Protein AF-A0A2N2M3Z1-F1 (afdb_monomer_lite)

pLDDT: mean 88.75, std 9.31, range [39.66, 97.88]

Radius of gyration: 24.32 Å; chains: 1; bounding box: 61×53×60 Å

Structure (mmCIF, N/CA/C/O backbone):
data_AF-A0A2N2M3Z1-F1
#
_entry.id   AF-A0A2N2M3Z1-F1
#
loop_
_atom_site.group_PDB
_atom_site.id
_atom_site.type_symbol
_atom_site.label_atom_id
_atom_site.label_alt_id
_atom_site.label_comp_id
_atom_site.label_asym_id
_atom_site.label_entity_id
_atom_site.label_seq_id
_atom_site.pdbx_PDB_ins_code
_atom_site.Cartn_x
_atom_site.Cartn_y
_atom_site.Cartn_z
_atom_site.occupancy
_atom_site.B_iso_or_equiv
_atom_site.auth_seq_id
_atom_site.auth_comp_id
_atom_site.auth_asym_id
_atom_site.auth_atom_id
_atom_site.pdbx_PDB_model_num
ATOM 1 N N . MET A 1 1 ? -23.608 3.240 15.385 1.00 49.50 1 MET A N 1
ATOM 2 C CA . MET A 1 1 ? -24.970 3.433 15.920 1.00 49.50 1 MET A CA 1
ATOM 3 C C . MET A 1 1 ? -24.830 3.960 17.343 1.00 49.50 1 MET A C 1
ATOM 5 O O . MET A 1 1 ? -24.061 3.360 18.089 1.00 49.50 1 MET A O 1
ATOM 9 N N . PRO A 1 2 ? -25.391 5.136 17.666 1.00 51.12 2 PRO A N 1
ATOM 10 C CA . PRO A 1 2 ? -25.158 5.828 18.937 1.00 51.12 2 PRO A CA 1
ATOM 11 C C . PRO A 1 2 ? -25.806 5.200 20.186 1.00 51.12 2 PRO A C 1
ATOM 13 O O . PRO A 1 2 ? -25.417 5.593 21.286 1.00 51.12 2 PRO A O 1
ATOM 16 N N . TYR A 1 3 ? -26.740 4.246 20.072 1.00 57.00 3 TYR A N 1
ATOM 17 C CA . TYR A 1 3 ? -27.429 3.675 21.241 1.00 57.00 3 TYR A CA 1
ATOM 18 C C . TYR A 1 3 ? -27.135 2.188 21.490 1.00 57.00 3 TYR A C 1
ATOM 20 O O . TYR A 1 3 ? -26.919 1.384 20.583 1.00 57.00 3 TYR A O 1
ATOM 28 N N . GLN A 1 4 ? -27.153 1.807 22.769 1.00 39.66 4 GLN A N 1
ATOM 29 C CA . GLN A 1 4 ? -26.963 0.426 23.208 1.00 39.66 4 GLN A CA 1
ATOM 30 C C . GLN A 1 4 ? -28.163 -0.430 22.762 1.00 39.66 4 GLN A C 1
ATOM 32 O O . GLN A 1 4 ? -29.300 -0.134 23.119 1.00 39.66 4 GLN A O 1
ATOM 37 N N . GLY A 1 5 ? -27.911 -1.471 21.959 1.00 62.16 5 GLY A N 1
ATOM 38 C CA . GLY A 1 5 ? -28.958 -2.311 21.354 1.00 62.16 5 GLY A CA 1
ATOM 39 C C . GLY A 1 5 ? -29.537 -1.772 20.038 1.00 62.16 5 GLY A C 1
ATOM 40 O O . GLY A 1 5 ? -30.464 -2.362 19.488 1.00 62.16 5 GLY A O 1
ATOM 41 N N . GLU A 1 6 ? -28.999 -0.671 19.512 1.00 51.59 6 GLU A N 1
ATOM 42 C CA . GLU A 1 6 ? -29.409 -0.124 18.223 1.00 51.59 6 GLU A CA 1
ATOM 43 C C . GLU A 1 6 ? -28.778 -0.918 17.076 1.00 51.59 6 GLU A C 1
ATOM 45 O O . GLU A 1 6 ? -27.579 -0.833 16.796 1.00 51.59 6 GLU A O 1
ATOM 50 N N . PHE A 1 7 ? -29.609 -1.700 16.394 1.00 60.41 7 PHE A N 1
ATOM 51 C CA . PHE A 1 7 ? -29.214 -2.375 15.168 1.00 60.41 7 PHE A CA 1
ATOM 52 C C . PHE A 1 7 ? -29.272 -1.396 13.996 1.00 60.41 7 PHE A C 1
ATOM 54 O O . PHE A 1 7 ? -30.176 -0.564 13.915 1.00 60.41 7 PHE A O 1
ATOM 61 N N . ALA A 1 8 ? -28.321 -1.516 13.065 1.00 63.69 8 ALA A N 1
ATOM 62 C CA . ALA A 1 8 ? -28.402 -0.829 11.780 1.00 63.69 8 ALA A CA 1
ATOM 63 C C . ALA A 1 8 ? -29.788 -1.062 11.161 1.00 63.69 8 ALA A C 1
ATOM 65 O O . ALA A 1 8 ? -30.301 -2.183 11.209 1.00 63.69 8 ALA A O 1
ATOM 66 N N . ASN A 1 9 ? -30.405 -0.012 10.615 1.00 62.84 9 ASN A N 1
ATOM 67 C CA . ASN A 1 9 ? -31.735 -0.113 10.032 1.00 62.84 9 ASN A CA 1
ATOM 68 C C . ASN A 1 9 ? -31.708 -1.107 8.859 1.00 62.84 9 ASN A C 1
ATOM 70 O O . ASN A 1 9 ? -31.186 -0.803 7.791 1.00 62.84 9 ASN A O 1
ATOM 74 N N . LYS A 1 10 ? -32.265 -2.303 9.080 1.00 67.06 10 LYS A N 1
ATOM 75 C CA . LYS A 1 10 ? -32.332 -3.383 8.088 1.00 67.06 10 LYS A CA 1
ATOM 76 C C . LYS A 1 10 ? -33.561 -3.286 7.180 1.00 67.06 10 LYS A C 1
ATOM 78 O O . LYS A 1 10 ? -33.801 -4.212 6.413 1.00 67.06 10 LYS A O 1
ATOM 83 N N . ALA A 1 11 ? -34.348 -2.210 7.260 1.00 68.94 11 ALA A N 1
ATOM 84 C CA . ALA A 1 11 ? -35.577 -2.069 6.478 1.00 68.94 11 ALA A CA 1
ATOM 85 C C . ALA A 1 11 ? -35.323 -2.174 4.966 1.00 68.94 11 ALA A C 1
ATOM 87 O O . ALA A 1 11 ? -36.090 -2.830 4.274 1.00 68.94 11 ALA A O 1
ATOM 88 N N . SER A 1 12 ? -34.200 -1.646 4.470 1.00 67.38 12 SER A N 1
ATOM 89 C CA . SER A 1 12 ? -33.805 -1.783 3.060 1.00 67.38 12 SER A CA 1
ATOM 90 C C . SER A 1 12 ? -33.522 -3.231 2.637 1.00 67.38 12 SER A C 1
ATOM 92 O O . SER A 1 12 ? -33.644 -3.561 1.463 1.00 67.38 12 SER A O 1
ATOM 94 N N . HIS A 1 13 ? -33.183 -4.131 3.568 1.00 74.62 13 HIS A N 1
ATOM 95 C CA . HIS A 1 13 ? -33.010 -5.556 3.264 1.00 74.62 13 HIS A CA 1
ATOM 96 C C . HIS A 1 13 ? -34.345 -6.284 3.057 1.00 74.62 13 HIS A C 1
ATOM 98 O O . HIS A 1 13 ? -34.373 -7.317 2.389 1.00 74.62 13 HIS A O 1
ATOM 104 N N . VAL A 1 14 ? -35.451 -5.752 3.592 1.00 79.38 14 VAL A N 1
ATOM 105 C CA . VAL A 1 14 ? -36.794 -6.329 3.418 1.00 79.38 14 VAL A CA 1
ATOM 106 C C . VAL A 1 14 ? -37.218 -6.277 1.950 1.00 79.38 14 VAL A C 1
ATOM 108 O O . VAL A 1 14 ? -37.825 -7.231 1.464 1.00 79.38 14 VAL A O 1
ATOM 111 N N . ASP A 1 15 ? -36.830 -5.225 1.227 1.00 81.31 15 ASP A N 1
ATOM 112 C CA . ASP A 1 15 ? -37.122 -5.075 -0.201 1.00 81.31 15 ASP A CA 1
ATOM 113 C C . ASP A 1 15 ? -36.434 -6.160 -1.040 1.00 81.31 15 ASP A C 1
ATOM 115 O O . ASP A 1 15 ? -37.056 -6.745 -1.925 1.00 81.31 15 ASP A O 1
ATOM 119 N N . PHE A 1 16 ? -35.184 -6.509 -0.714 1.00 79.50 16 PHE A N 1
ATOM 120 C CA . PHE A 1 16 ? -34.480 -7.625 -1.357 1.00 79.50 16 PHE A CA 1
ATOM 121 C C . PHE A 1 16 ? -35.121 -8.975 -1.022 1.00 79.50 16 PHE A C 1
ATOM 123 O O . PHE A 1 16 ? -35.344 -9.790 -1.913 1.00 79.50 16 PHE A O 1
ATOM 130 N N . LEU A 1 17 ? -35.458 -9.210 0.250 1.00 79.50 17 LEU A N 1
ATOM 131 C CA . LEU A 1 17 ? -36.072 -10.469 0.688 1.00 79.50 17 LEU A CA 1
ATOM 132 C C . LEU A 1 17 ? -37.465 -10.685 0.095 1.00 79.50 17 LEU A C 1
ATOM 134 O O . LEU A 1 17 ? -37.872 -11.827 -0.090 1.00 79.50 17 LEU A O 1
ATOM 138 N N . ASN A 1 18 ? -38.201 -9.611 -0.192 1.00 84.75 18 ASN A N 1
ATOM 139 C CA . ASN A 1 18 ? -39.535 -9.675 -0.783 1.00 84.75 18 ASN A CA 1
ATOM 140 C C . ASN A 1 18 ? -39.547 -9.553 -2.305 1.00 84.75 18 ASN A C 1
ATOM 142 O O . ASN A 1 18 ? -40.609 -9.732 -2.902 1.00 84.75 18 ASN A O 1
ATOM 146 N N . ASN A 1 19 ? -38.398 -9.309 -2.935 1.00 91.56 19 ASN A N 1
ATOM 147 C CA . ASN A 1 19 ? -38.300 -9.257 -4.381 1.00 91.56 19 ASN A CA 1
ATOM 148 C C . ASN A 1 19 ? -38.623 -10.647 -4.981 1.00 91.56 19 ASN A C 1
ATOM 150 O O . ASN A 1 19 ? -37.912 -11.619 -4.698 1.00 91.56 19 ASN A O 1
ATOM 154 N N . PRO A 1 20 ? -39.682 -10.772 -5.805 1.00 92.12 20 PRO A N 1
ATOM 155 C CA . PRO A 1 20 ? -40.102 -12.056 -6.361 1.00 92.12 20 PRO A CA 1
ATOM 156 C C . PRO A 1 20 ? -39.062 -12.664 -7.310 1.00 92.12 20 PRO A C 1
ATOM 158 O O . PRO A 1 20 ? -38.955 -13.887 -7.374 1.00 92.12 20 PRO A O 1
ATOM 161 N N . ASP A 1 21 ? -38.262 -11.844 -7.997 1.00 93.19 21 ASP A N 1
ATOM 162 C CA . ASP A 1 21 ? -37.202 -12.334 -8.882 1.00 93.19 21 ASP A CA 1
ATOM 163 C C . ASP A 1 21 ? -36.064 -12.978 -8.087 1.00 93.19 21 ASP A C 1
ATOM 165 O O . ASP A 1 21 ? -35.531 -14.003 -8.507 1.00 93.19 21 ASP A O 1
ATOM 169 N N . ILE A 1 22 ? -35.734 -12.428 -6.912 1.00 88.38 22 ILE A N 1
ATOM 170 C CA . ILE A 1 22 ? -34.729 -13.011 -6.013 1.00 88.38 22 ILE A CA 1
ATOM 171 C C . ILE A 1 22 ? -35.237 -14.336 -5.441 1.00 88.38 22 ILE A C 1
ATOM 173 O O . ILE A 1 22 ? -34.493 -15.312 -5.445 1.00 88.38 22 ILE A O 1
ATOM 177 N N . LYS A 1 23 ? -36.500 -14.402 -4.997 1.00 89.56 23 LYS A N 1
ATOM 178 C CA . LYS A 1 23 ? -37.089 -15.656 -4.492 1.00 89.56 23 LYS A CA 1
ATOM 179 C C . LYS A 1 23 ? -37.073 -16.753 -5.554 1.00 89.56 23 LYS A C 1
ATOM 181 O O . LYS A 1 23 ? -36.569 -17.836 -5.280 1.00 89.56 23 LYS A O 1
ATOM 186 N N . ARG A 1 24 ? -37.526 -16.440 -6.773 1.00 93.25 24 ARG A N 1
ATOM 187 C CA . ARG A 1 24 ? -37.496 -17.374 -7.908 1.00 93.25 24 ARG A CA 1
ATOM 188 C C . ARG A 1 24 ? -36.071 -17.840 -8.216 1.00 93.25 24 ARG A C 1
ATOM 190 O O . ARG A 1 24 ? -35.829 -19.034 -8.311 1.00 93.25 24 ARG A O 1
ATOM 197 N N . MET A 1 25 ? -35.116 -16.912 -8.311 1.00 91.44 25 MET A N 1
ATOM 198 C CA . MET A 1 25 ? -33.715 -17.253 -8.578 1.00 91.44 25 MET A CA 1
ATOM 199 C C . MET A 1 25 ? -33.121 -18.153 -7.483 1.00 91.44 25 MET A C 1
ATOM 201 O O . MET A 1 25 ? -32.374 -19.076 -7.789 1.00 91.44 25 MET A O 1
ATOM 205 N N . LEU A 1 26 ? -33.453 -17.920 -6.209 1.00 87.94 26 LEU A N 1
ATOM 206 C CA . LEU A 1 26 ? -32.993 -18.764 -5.101 1.00 87.94 26 LEU A CA 1
ATOM 207 C C . LEU A 1 26 ? -33.602 -20.170 -5.147 1.00 87.94 26 LEU A C 1
ATOM 209 O O . LEU A 1 26 ? -32.903 -21.126 -4.831 1.00 87.94 26 LEU A O 1
ATOM 213 N N . GLU A 1 27 ? -34.865 -20.302 -5.560 1.00 88.94 27 GLU A N 1
ATOM 214 C CA . GLU A 1 27 ? -35.526 -21.601 -5.766 1.00 88.94 27 GLU A CA 1
ATOM 215 C C . GLU A 1 27 ? -34.907 -22.395 -6.930 1.00 88.94 27 GLU A C 1
ATOM 217 O O . GLU A 1 27 ? -34.884 -23.624 -6.898 1.00 88.94 27 GLU A O 1
ATOM 222 N N . GLU A 1 28 ? -34.371 -21.702 -7.938 1.00 93.31 28 GLU A N 1
ATOM 223 C CA . GLU A 1 28 ? -33.655 -22.297 -9.076 1.00 93.31 28 GLU A CA 1
ATOM 224 C C . GLU A 1 28 ? -32.192 -22.663 -8.748 1.00 93.31 28 GLU A C 1
ATOM 226 O O . GLU A 1 28 ? -31.561 -23.433 -9.477 1.00 93.31 28 GLU A O 1
ATOM 231 N N . CYS A 1 29 ? -31.633 -22.139 -7.652 1.00 89.44 29 CYS A N 1
ATOM 232 C CA . CYS A 1 29 ? -30.267 -22.424 -7.219 1.00 89.44 29 CYS A CA 1
ATOM 233 C C . CYS A 1 29 ? -30.180 -23.727 -6.409 1.00 89.44 29 CYS A C 1
ATOM 235 O O . CYS A 1 29 ? -30.966 -23.982 -5.501 1.00 89.44 29 CYS A O 1
ATOM 237 N N . THR A 1 30 ? -29.129 -24.513 -6.645 1.00 87.38 30 THR A N 1
ATOM 238 C CA . THR A 1 30 ? -28.770 -25.667 -5.805 1.00 87.38 30 THR A CA 1
ATOM 239 C C . THR A 1 30 ? -27.406 -25.469 -5.161 1.00 87.38 30 THR A C 1
ATOM 241 O O . THR A 1 30 ? -26.493 -24.920 -5.780 1.00 87.38 30 THR A O 1
ATOM 244 N N . TYR A 1 31 ? -27.221 -25.982 -3.946 1.00 80.56 31 TYR A N 1
ATOM 245 C CA . TYR A 1 31 ? -25.899 -26.020 -3.323 1.00 80.56 31 TYR A CA 1
ATOM 246 C C . TYR A 1 31 ? -24.958 -26.944 -4.108 1.00 80.56 31 TYR A C 1
ATOM 248 O O . TYR A 1 31 ? -25.280 -28.107 -4.331 1.00 80.56 31 TYR A O 1
ATOM 256 N N . LEU A 1 32 ? -23.766 -26.453 -4.468 1.00 83.94 32 LEU A N 1
ATOM 257 C CA . LEU A 1 32 ? -22.694 -27.299 -5.018 1.00 83.94 32 LEU A CA 1
ATOM 258 C C . LEU A 1 32 ? -22.211 -28.330 -3.987 1.00 83.94 32 LEU A C 1
ATOM 260 O O . LEU A 1 32 ? -21.908 -29.470 -4.328 1.00 83.94 32 LEU A O 1
ATOM 264 N N . LYS A 1 33 ? -22.156 -27.916 -2.718 1.00 85.56 33 LYS A N 1
ATOM 265 C CA . LYS A 1 33 ? -21.896 -28.772 -1.564 1.00 85.56 33 LYS A CA 1
ATOM 266 C C . LYS A 1 33 ? -22.721 -28.247 -0.384 1.00 85.56 33 LYS A C 1
ATOM 268 O O . LYS A 1 33 ? -22.461 -27.124 0.053 1.00 85.56 33 LYS A O 1
ATOM 273 N N . PRO A 1 34 ? -23.731 -28.990 0.096 1.00 81.62 34 PRO A N 1
ATOM 274 C CA . PRO A 1 34 ? -24.481 -28.575 1.272 1.00 81.62 34 PRO A CA 1
ATOM 275 C C . PRO A 1 34 ? -23.561 -28.630 2.502 1.00 81.62 34 PRO A C 1
ATOM 277 O O . PRO A 1 34 ? -22.810 -29.599 2.639 1.00 81.62 34 PRO A O 1
ATOM 280 N N . PRO A 1 35 ? -23.584 -27.611 3.379 1.00 82.12 35 PRO A N 1
ATOM 281 C CA . PRO A 1 35 ? -22.843 -27.668 4.630 1.00 82.12 35 PRO A CA 1
ATOM 282 C C . PRO A 1 35 ? -23.402 -28.803 5.490 1.00 82.12 35 PRO A C 1
ATOM 284 O O . PRO A 1 35 ? -24.618 -28.932 5.639 1.00 82.12 35 PRO A O 1
ATOM 287 N N . THR A 1 36 ? -22.521 -29.632 6.040 1.00 90.25 36 THR A N 1
ATOM 288 C CA . THR A 1 36 ? -22.917 -30.680 6.988 1.00 90.25 36 THR A CA 1
ATOM 289 C C . THR A 1 36 ? -22.804 -30.179 8.424 1.00 90.25 36 THR A C 1
ATOM 291 O O . THR A 1 36 ? -21.935 -29.362 8.739 1.00 90.25 36 THR A O 1
ATOM 294 N N . ASP A 1 37 ? -23.651 -30.694 9.317 1.00 91.69 37 ASP A N 1
ATOM 295 C CA . ASP A 1 37 ? -23.570 -30.373 10.749 1.00 91.69 37 ASP A CA 1
ATOM 296 C C . ASP A 1 37 ? -22.197 -30.745 11.333 1.00 91.69 37 ASP A C 1
ATOM 298 O O . ASP A 1 37 ? -21.670 -30.041 12.192 1.00 91.69 37 ASP A O 1
ATOM 302 N N . GLU A 1 38 ? -21.582 -31.816 10.823 1.00 92.75 38 GLU A N 1
ATOM 303 C CA . GLU A 1 38 ? -20.242 -32.254 11.216 1.00 92.75 38 GLU A CA 1
ATOM 304 C C . GLU A 1 38 ? -19.158 -31.248 10.795 1.00 92.75 38 GLU A C 1
ATOM 306 O O . GLU A 1 38 ? -18.299 -30.892 11.598 1.00 92.75 38 GLU A O 1
ATOM 311 N N . GLU A 1 39 ? -19.207 -30.716 9.568 1.00 89.50 39 GLU A N 1
ATOM 312 C CA . GLU A 1 39 ? -18.298 -29.647 9.128 1.00 89.50 39 GLU A CA 1
ATOM 313 C C . GLU A 1 39 ? -18.485 -28.366 9.944 1.00 89.50 39 GLU A C 1
ATOM 315 O O . GLU A 1 39 ? -17.499 -27.712 10.288 1.00 89.50 39 GLU A O 1
ATOM 320 N N . ALA A 1 40 ? -19.728 -28.023 10.290 1.00 88.50 40 ALA A N 1
ATOM 321 C CA . ALA A 1 40 ? -20.026 -26.871 11.132 1.00 88.50 40 ALA A CA 1
ATOM 322 C C . ALA A 1 40 ? -19.462 -27.044 12.552 1.00 88.50 40 ALA A C 1
ATOM 324 O O . ALA A 1 40 ? -18.848 -26.118 13.080 1.00 88.50 40 ALA A O 1
ATOM 325 N N . GLN A 1 41 ? -19.607 -28.230 13.152 1.00 91.69 41 GLN A N 1
ATOM 326 C CA . GLN A 1 41 ? -19.023 -28.556 14.459 1.00 91.69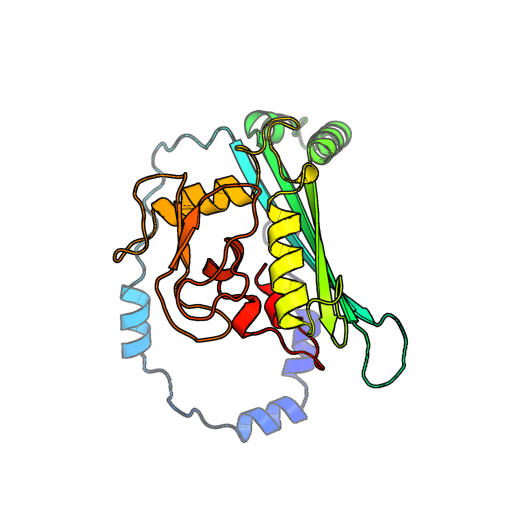 41 GLN A CA 1
ATOM 327 C C . GLN A 1 41 ? -17.493 -28.563 14.414 1.00 91.69 41 GLN A C 1
ATOM 329 O O . GLN A 1 41 ? -16.852 -27.982 15.289 1.00 91.69 41 GLN A O 1
ATOM 334 N N . ASN A 1 42 ? -16.901 -29.143 13.367 1.00 91.94 42 ASN A N 1
ATOM 335 C CA . ASN A 1 42 ? -15.454 -29.132 13.161 1.00 91.94 42 ASN A CA 1
ATOM 336 C C . ASN A 1 42 ? -14.918 -27.704 13.011 1.00 91.94 42 ASN A C 1
ATOM 338 O O . ASN A 1 42 ? -13.884 -27.375 13.589 1.00 91.94 42 ASN A O 1
ATOM 342 N N . LEU A 1 43 ? -15.622 -26.831 12.288 1.00 90.25 43 LEU A N 1
ATOM 343 C CA . LEU A 1 43 ? -15.268 -25.417 12.183 1.00 90.25 43 LEU A CA 1
ATOM 344 C C . LEU A 1 43 ? -15.408 -24.705 13.535 1.00 90.25 43 LEU A C 1
ATOM 346 O O . LEU A 1 43 ? -14.484 -24.012 13.948 1.00 90.25 43 LEU A O 1
ATOM 350 N N . ALA A 1 44 ? -16.520 -24.911 14.246 1.00 90.75 44 ALA A N 1
ATOM 351 C CA . ALA A 1 44 ? -16.761 -24.324 15.564 1.00 90.75 44 ALA A CA 1
ATOM 352 C C . ALA A 1 44 ? -15.684 -24.733 16.581 1.00 90.75 44 ALA A C 1
ATOM 354 O O . ALA A 1 44 ? -15.234 -23.904 17.364 1.00 90.75 44 ALA A O 1
ATOM 355 N N . SER A 1 45 ? -15.210 -25.981 16.519 1.00 92.38 45 SER A N 1
ATOM 356 C CA . SER A 1 45 ? -14.163 -26.499 17.408 1.00 92.38 45 SER A CA 1
ATOM 357 C C . SER A 1 45 ? -12.782 -25.857 17.207 1.00 92.38 45 SER A C 1
ATOM 359 O O . SER A 1 45 ? -11.928 -25.971 18.082 1.00 92.38 45 SER A O 1
ATOM 361 N N . GLN A 1 46 ? -12.552 -25.166 16.081 1.00 92.56 46 GLN A N 1
ATOM 362 C CA . GLN A 1 46 ? -11.321 -24.397 15.848 1.00 92.56 46 GLN A CA 1
ATOM 363 C C . GLN A 1 46 ? -11.313 -23.060 16.593 1.00 92.56 46 GLN A C 1
ATOM 365 O O . GLN A 1 46 ? -10.253 -22.450 16.745 1.00 92.56 46 GLN A O 1
ATOM 370 N N . PHE A 1 47 ? -12.477 -22.589 17.040 1.00 91.06 47 PHE A N 1
ATOM 371 C CA . PHE A 1 47 ? -12.572 -21.388 17.850 1.00 91.06 47 PHE A CA 1
ATOM 372 C C . PHE A 1 47 ? -12.316 -21.747 19.308 1.00 91.06 47 PHE A C 1
ATOM 374 O O . PHE A 1 47 ? -12.871 -22.699 19.850 1.00 91.06 47 PHE A O 1
ATOM 381 N N . ILE A 1 48 ? -11.466 -20.954 19.941 1.00 88.19 48 ILE A N 1
ATOM 382 C CA . ILE A 1 48 ? -11.248 -21.000 21.380 1.00 88.19 48 ILE A CA 1
ATOM 383 C C . ILE A 1 48 ? -12.079 -19.901 22.025 1.00 88.19 48 ILE A C 1
ATOM 385 O O . ILE A 1 48 ? -12.231 -18.818 21.448 1.00 88.19 48 ILE A O 1
ATOM 389 N N . ASP A 1 49 ? -12.591 -20.165 23.225 1.00 84.00 49 ASP A N 1
ATOM 390 C CA . ASP A 1 49 ? -13.169 -19.098 24.027 1.00 84.00 49 ASP A CA 1
ATOM 391 C C . ASP A 1 49 ? -12.109 -18.007 24.230 1.00 84.00 49 ASP A C 1
ATOM 393 O O . ASP A 1 49 ? -10.941 -18.320 24.510 1.00 84.00 49 ASP A O 1
ATOM 397 N N . PRO A 1 50 ? -12.477 -16.722 24.073 1.00 80.44 50 PRO A N 1
ATOM 398 C CA . PRO A 1 50 ? -11.554 -15.650 24.380 1.00 80.44 50 PRO A CA 1
ATOM 399 C C . PRO A 1 50 ? -11.105 -15.803 25.841 1.00 80.44 50 PRO A C 1
ATOM 401 O O . PRO A 1 50 ? -11.931 -16.126 26.702 1.00 80.44 50 PRO A O 1
ATOM 404 N N . PRO A 1 51 ? -9.812 -15.594 26.143 1.00 80.31 51 PRO A N 1
ATOM 405 C CA . PRO A 1 51 ? -9.317 -15.723 27.504 1.00 80.31 51 PRO A CA 1
ATOM 406 C C . PRO A 1 51 ? -10.148 -14.842 28.439 1.00 80.31 51 PRO A C 1
ATOM 408 O O . PRO A 1 51 ? -10.442 -13.688 28.118 1.00 80.31 51 PRO A O 1
ATOM 411 N N . ALA A 1 52 ? -10.539 -15.394 29.591 1.00 77.44 52 ALA A N 1
ATOM 412 C CA . ALA A 1 52 ? -11.272 -14.640 30.595 1.00 77.44 52 ALA A CA 1
ATOM 413 C C . ALA A 1 52 ? -10.451 -13.402 30.981 1.00 77.44 52 ALA A C 1
ATOM 415 O O . ALA A 1 52 ? -9.320 -13.519 31.456 1.00 77.44 52 ALA A O 1
ATOM 416 N N . LEU A 1 53 ? -11.017 -12.218 30.746 1.00 67.69 53 LEU A N 1
ATOM 417 C CA . LEU A 1 53 ? -10.400 -10.937 31.078 1.00 67.69 53 LEU A CA 1
ATOM 418 C C . LEU A 1 53 ? -10.441 -10.746 32.600 1.00 67.69 53 LEU A C 1
ATOM 420 O O . LEU A 1 53 ? -11.311 -10.055 33.125 1.00 67.69 53 LEU A O 1
ATOM 424 N N . VAL A 1 54 ? -9.533 -11.402 33.319 1.00 67.25 54 VAL A N 1
ATOM 425 C CA . VAL A 1 54 ? -9.329 -11.192 34.756 1.00 67.25 54 VAL A CA 1
ATOM 426 C C . VAL A 1 54 ? -8.155 -10.227 34.915 1.00 67.25 54 VAL A C 1
ATOM 428 O O . VAL A 1 54 ? -7.046 -10.533 34.488 1.00 67.25 54 VAL A O 1
ATOM 431 N N . ASP A 1 55 ? -8.422 -9.046 35.478 1.00 65.56 55 ASP A N 1
ATOM 432 C CA . ASP A 1 55 ? -7.429 -8.022 35.844 1.00 65.56 55 ASP A CA 1
ATOM 433 C C . ASP A 1 55 ? -6.460 -7.564 34.733 1.00 65.56 55 ASP A C 1
ATOM 435 O O . ASP A 1 55 ? -5.314 -7.198 35.001 1.00 65.56 55 ASP A O 1
ATOM 439 N N . GLN A 1 56 ? -6.899 -7.514 33.470 1.00 65.44 56 GLN A N 1
ATOM 440 C CA . GLN A 1 56 ? -6.089 -6.881 32.426 1.00 65.44 56 GLN A CA 1
ATOM 441 C C . GLN A 1 56 ? -6.224 -5.357 32.460 1.00 65.44 56 GLN A C 1
ATOM 443 O O . GLN A 1 56 ? -7.288 -4.789 32.210 1.00 65.44 56 GLN A O 1
ATOM 448 N N . GLN A 1 57 ? -5.105 -4.690 32.739 1.00 76.25 57 GLN A N 1
ATOM 449 C CA . GLN A 1 57 ? -4.966 -3.250 32.581 1.00 76.25 57 GLN A CA 1
ATOM 450 C C . GLN A 1 57 ? -5.152 -2.882 31.103 1.00 76.25 57 GLN A C 1
ATOM 452 O O . GLN A 1 57 ? -4.489 -3.437 30.226 1.00 76.25 57 GLN A O 1
ATOM 457 N N . LEU A 1 58 ? -6.068 -1.951 30.825 1.00 81.25 58 LEU A N 1
ATOM 458 C CA . LEU A 1 58 ? -6.280 -1.445 29.470 1.00 81.25 5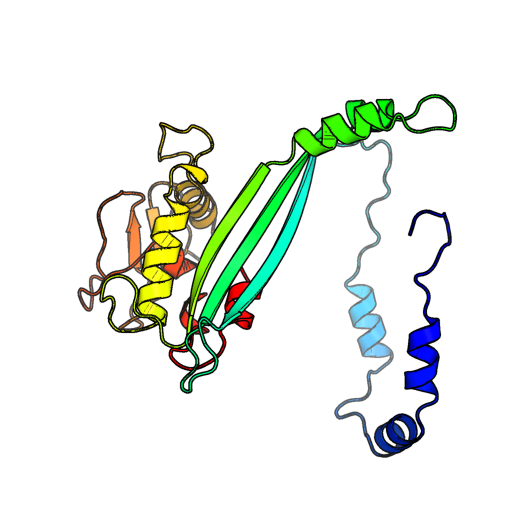8 LEU A CA 1
ATOM 459 C C . LEU A 1 58 ? -4.997 -0.782 28.933 1.00 81.25 58 LEU A C 1
ATOM 461 O O . LEU A 1 58 ? -4.253 -0.179 29.715 1.00 81.25 58 LEU A O 1
ATOM 465 N N . PRO A 1 59 ? -4.740 -0.852 27.614 1.00 88.50 59 PRO A N 1
ATOM 466 C CA . PRO A 1 59 ? -3.575 -0.205 27.024 1.00 88.50 59 PRO A CA 1
ATOM 467 C C . PRO A 1 59 ? -3.651 1.312 27.210 1.00 88.50 59 PRO A C 1
ATOM 469 O O . PRO A 1 59 ? -4.720 1.905 27.119 1.00 88.50 59 PRO A O 1
ATOM 472 N N . GLU A 1 60 ? -2.516 1.974 27.426 1.00 91.19 60 GLU A N 1
ATOM 473 C CA . GLU A 1 60 ? -2.509 3.438 27.564 1.00 91.19 60 GLU A CA 1
ATOM 474 C C . GLU A 1 60 ? -2.925 4.140 26.259 1.00 91.19 60 GLU A C 1
ATOM 476 O O . GLU A 1 60 ? -3.592 5.180 26.289 1.00 91.19 60 GLU A O 1
ATOM 481 N N . PHE A 1 61 ? -2.572 3.545 25.117 1.00 89.62 61 PHE A N 1
ATOM 482 C CA . PHE A 1 61 ? -2.785 4.102 23.787 1.00 89.62 61 PHE A CA 1
ATOM 483 C C . PHE A 1 61 ? -3.524 3.128 22.870 1.00 89.62 61 PHE A C 1
ATOM 485 O O . PHE A 1 61 ? -3.262 1.927 22.869 1.00 89.62 61 PHE A O 1
ATOM 492 N N . ILE A 1 62 ? -4.402 3.678 22.037 1.00 89.31 62 ILE A N 1
ATOM 493 C CA . ILE A 1 62 ? -5.057 2.995 20.924 1.00 89.31 62 ILE A CA 1
ATOM 494 C C . ILE A 1 62 ? -4.672 3.724 19.643 1.00 89.31 62 ILE A C 1
ATOM 496 O O . ILE A 1 62 ? -4.798 4.944 19.559 1.00 89.31 62 ILE A O 1
ATOM 500 N N . ILE A 1 63 ? -4.231 2.976 18.637 1.00 88.44 63 ILE A N 1
ATOM 501 C CA . ILE A 1 63 ? -4.035 3.495 17.285 1.00 88.44 63 ILE A CA 1
ATOM 502 C C . ILE A 1 63 ? -5.241 3.058 16.459 1.00 88.44 63 ILE A C 1
ATOM 504 O O . ILE A 1 63 ? -5.496 1.863 16.318 1.00 88.44 63 ILE A O 1
ATOM 508 N N . ALA A 1 64 ? -5.987 4.025 15.934 1.00 87.25 64 ALA A N 1
ATOM 509 C CA . ALA A 1 64 ? -7.065 3.790 14.985 1.00 87.25 64 ALA A CA 1
ATOM 510 C C . ALA A 1 64 ? -6.590 4.192 13.587 1.00 87.25 64 ALA A C 1
ATOM 512 O O . ALA A 1 64 ? -6.127 5.316 13.393 1.00 87.25 64 ALA A O 1
ATOM 513 N N . ILE A 1 65 ? -6.700 3.270 12.633 1.00 88.75 65 ILE A N 1
ATOM 514 C CA . ILE A 1 65 ? -6.313 3.471 11.235 1.00 88.75 65 ILE A CA 1
ATOM 515 C C . ILE A 1 65 ? -7.558 3.248 10.385 1.00 88.75 65 ILE A C 1
ATOM 517 O O . ILE A 1 65 ? -8.209 2.213 10.521 1.00 88.75 65 ILE A O 1
ATOM 521 N N . ASP A 1 66 ? -7.880 4.213 9.531 1.00 88.88 66 ASP A N 1
ATOM 522 C CA . ASP A 1 66 ? -8.959 4.103 8.552 1.00 88.88 66 ASP A CA 1
ATOM 523 C C . ASP A 1 66 ? -8.459 4.531 7.171 1.00 88.88 66 ASP A C 1
ATOM 525 O O . ASP A 1 66 ? -7.636 5.441 7.042 1.00 88.88 66 ASP A O 1
ATOM 529 N N . GLY A 1 67 ? -8.938 3.852 6.137 1.00 87.50 67 GLY A N 1
ATOM 530 C CA . GLY A 1 67 ? -8.505 4.023 4.759 1.00 87.50 67 GLY A CA 1
ATOM 531 C C . GLY A 1 67 ? -9.694 4.306 3.855 1.00 87.50 67 GLY A C 1
ATOM 532 O O . GLY A 1 67 ? -10.735 3.666 3.948 1.00 87.50 67 GLY A O 1
ATOM 533 N N . SER A 1 68 ? -9.529 5.250 2.937 1.00 90.06 68 SER A N 1
ATOM 534 C CA . SER A 1 68 ? -10.490 5.491 1.862 1.00 90.06 68 SER A CA 1
ATOM 535 C C . SER A 1 68 ? -9.773 5.478 0.527 1.00 90.06 68 SER A C 1
ATOM 537 O O . SER A 1 68 ? -8.658 5.990 0.404 1.00 90.06 68 SER A O 1
ATOM 539 N N . ASN A 1 69 ? -10.418 4.898 -0.475 1.00 91.94 69 ASN A N 1
ATOM 540 C CA . ASN A 1 69 ? -9.908 4.852 -1.828 1.00 91.94 69 ASN A CA 1
ATOM 541 C C . ASN A 1 69 ? -10.901 5.449 -2.819 1.00 91.94 69 ASN A C 1
ATOM 543 O O . ASN A 1 69 ? -12.115 5.421 -2.628 1.00 91.94 69 ASN A O 1
ATOM 547 N N . TYR A 1 70 ? -10.365 6.018 -3.891 1.00 92.50 70 TYR A N 1
ATOM 548 C CA . TYR A 1 70 ? -11.170 6.582 -4.958 1.00 92.50 70 TYR A CA 1
ATOM 549 C C . TYR A 1 70 ? -10.411 6.530 -6.281 1.00 92.50 70 TYR A C 1
ATOM 551 O O . TYR A 1 70 ? -9.241 6.891 -6.342 1.00 92.50 70 TYR A O 1
ATOM 559 N N . GLU A 1 71 ? -11.072 6.091 -7.348 1.00 92.94 71 GLU A N 1
ATOM 560 C CA . GLU A 1 71 ? -10.521 6.099 -8.703 1.00 92.94 71 GLU A CA 1
ATOM 561 C C . GLU A 1 71 ? -11.301 7.101 -9.551 1.00 92.94 71 GLU A C 1
ATOM 563 O O . GLU A 1 71 ? -12.530 7.063 -9.588 1.00 92.94 71 GLU A O 1
ATOM 568 N N . VAL A 1 72 ? -10.582 7.980 -10.246 1.00 92.69 72 VAL A N 1
ATOM 569 C CA . VAL A 1 72 ? -11.158 8.986 -11.140 1.00 92.69 72 VAL A CA 1
ATOM 570 C C . VAL A 1 72 ? -10.796 8.708 -12.585 1.00 92.69 72 VAL A C 1
ATOM 572 O O . VAL A 1 72 ? -9.688 8.258 -12.878 1.00 92.69 72 VAL A O 1
ATOM 575 N N . ASN A 1 73 ? -11.706 9.059 -13.488 1.00 92.69 73 ASN A N 1
ATOM 576 C CA . ASN A 1 73 ? -11.385 9.256 -14.895 1.00 92.69 73 ASN A CA 1
ATOM 577 C C . ASN A 1 73 ? -10.910 10.706 -15.084 1.00 92.69 73 ASN A C 1
ATOM 579 O O . ASN A 1 73 ? -11.524 11.626 -14.546 1.00 92.69 73 ASN A O 1
ATOM 583 N N . ILE A 1 74 ? -9.825 10.910 -15.833 1.00 90.12 74 ILE A N 1
ATOM 584 C CA . ILE A 1 74 ? -9.341 12.253 -16.192 1.00 90.12 74 ILE A CA 1
ATOM 585 C C . ILE A 1 74 ? -10.270 12.892 -17.232 1.00 90.12 74 ILE A C 1
ATOM 587 O O . ILE A 1 74 ? -10.537 14.090 -17.171 1.00 90.12 74 ILE A O 1
ATOM 591 N N . ASP A 1 75 ? -10.766 12.087 -18.172 1.00 86.06 75 ASP A N 1
ATOM 592 C CA . ASP A 1 75 ? -11.772 12.470 -19.156 1.00 86.06 75 ASP A CA 1
ATOM 593 C C . ASP A 1 75 ? -12.685 11.281 -19.513 1.00 86.06 75 ASP A C 1
ATOM 595 O O . ASP A 1 75 ? -12.453 10.145 -19.090 1.00 86.06 75 ASP A O 1
ATOM 599 N N . ASP A 1 76 ? -13.733 11.553 -20.293 1.00 87.69 76 ASP A N 1
ATOM 600 C CA . ASP A 1 76 ? -14.713 10.554 -20.739 1.00 87.69 76 ASP A CA 1
ATOM 601 C C . ASP A 1 76 ? -14.289 9.819 -22.031 1.00 87.69 76 ASP A C 1
ATOM 603 O O . ASP A 1 76 ? -15.117 9.185 -22.692 1.00 87.69 76 ASP A O 1
ATOM 607 N N . LYS A 1 77 ? -13.019 9.918 -22.455 1.00 86.88 77 LYS A N 1
ATOM 608 C CA . LYS A 1 77 ? -12.549 9.287 -23.700 1.00 86.88 77 LYS A CA 1
ATOM 609 C C . LYS A 1 77 ? -12.217 7.814 -23.489 1.00 86.88 77 LYS A C 1
ATOM 611 O O . LYS A 1 77 ? -11.931 7.360 -22.385 1.00 86.88 77 LYS A O 1
ATOM 616 N N . LEU A 1 78 ? -12.229 7.064 -24.590 1.00 84.81 78 LEU A N 1
ATOM 617 C CA . LEU A 1 78 ? -11.818 5.662 -24.628 1.00 84.81 78 LEU A CA 1
ATOM 618 C C . LEU A 1 78 ? -10.533 5.505 -25.468 1.00 84.81 78 LEU A C 1
ATOM 620 O O . LEU A 1 78 ? -10.486 6.050 -26.574 1.00 84.81 78 LEU A O 1
ATOM 624 N N . PRO A 1 79 ? -9.517 4.754 -24.990 1.00 83.94 79 PRO A N 1
ATOM 625 C CA . PRO A 1 79 ? -9.448 4.100 -23.676 1.00 83.94 79 PRO A CA 1
ATOM 626 C C . PRO A 1 79 ? -9.400 5.113 -22.517 1.00 83.94 79 PRO A C 1
ATOM 628 O O . PRO A 1 79 ? -8.797 6.176 -22.640 1.00 83.94 79 PRO A O 1
ATOM 631 N N . SER A 1 80 ? -10.057 4.778 -21.400 1.00 88.88 80 SER A N 1
ATOM 632 C CA . SER A 1 80 ? -10.170 5.680 -20.249 1.00 88.88 80 SER A CA 1
ATOM 633 C C . SER A 1 80 ? -8.819 5.895 -19.583 1.00 88.88 80 SER A C 1
ATOM 635 O O . SER A 1 80 ? -8.140 4.924 -19.242 1.00 88.88 80 SER A O 1
ATOM 637 N N . THR A 1 81 ? -8.480 7.155 -19.326 1.00 92.75 81 THR A N 1
ATOM 638 C CA . THR A 1 81 ? -7.294 7.517 -18.545 1.00 92.75 81 THR A CA 1
ATOM 639 C C . THR A 1 81 ? -7.696 7.714 -17.095 1.00 92.75 81 THR A C 1
ATOM 641 O O . THR A 1 81 ? -8.522 8.580 -16.800 1.00 92.75 81 THR A O 1
ATOM 644 N N . LYS A 1 82 ? -7.147 6.898 -16.192 1.00 93.31 82 LYS A N 1
ATOM 645 C CA . LYS A 1 82 ? -7.610 6.818 -14.804 1.00 93.31 82 LYS A CA 1
ATOM 646 C C . LYS A 1 82 ? -6.505 6.957 -13.780 1.00 93.31 82 LYS A C 1
ATOM 648 O O . LYS A 1 82 ? -5.431 6.379 -13.939 1.00 93.31 82 LYS A O 1
ATOM 653 N N . PHE A 1 83 ? -6.822 7.620 -12.674 1.00 93.62 83 PHE A N 1
ATOM 654 C CA . PHE A 1 83 ? -5.921 7.811 -11.542 1.00 93.62 83 PHE A CA 1
ATOM 655 C C . PHE A 1 83 ? -6.586 7.384 -10.235 1.00 93.62 83 PHE A C 1
ATOM 657 O O . PHE A 1 83 ? -7.764 7.658 -10.016 1.00 93.62 83 PHE A O 1
ATOM 664 N N . GLY A 1 84 ? -5.837 6.702 -9.375 1.00 92.81 84 GLY A N 1
ATOM 665 C CA . GLY A 1 84 ? -6.281 6.279 -8.051 1.00 92.81 84 GLY A CA 1
ATOM 666 C C . GLY A 1 84 ? -5.755 7.203 -6.960 1.00 92.81 84 GLY A C 1
ATOM 667 O O . GLY A 1 84 ? -4.614 7.652 -7.022 1.00 92.81 84 GLY A O 1
ATOM 668 N N . PHE A 1 85 ? -6.566 7.437 -5.936 1.00 93.69 85 PHE A N 1
ATOM 669 C CA . PHE A 1 85 ? -6.204 8.125 -4.704 1.00 93.69 85 PHE A CA 1
ATOM 670 C C . PHE A 1 85 ? -6.514 7.228 -3.518 1.00 93.69 85 PHE A C 1
ATOM 672 O O . PHE A 1 85 ? -7.574 6.602 -3.464 1.00 93.69 85 PHE A O 1
ATOM 679 N N . ILE A 1 86 ? -5.598 7.192 -2.558 1.00 93.00 86 ILE A N 1
ATOM 680 C CA . ILE A 1 86 ? -5.754 6.454 -1.308 1.00 93.00 86 ILE A CA 1
ATOM 681 C C . ILE A 1 86 ? -5.415 7.408 -0.184 1.00 93.00 86 ILE A C 1
ATOM 683 O O . ILE A 1 86 ? -4.338 7.999 -0.169 1.00 93.00 86 ILE A O 1
ATOM 687 N N . LYS A 1 87 ? -6.335 7.574 0.757 1.00 92.00 87 LYS A N 1
ATOM 688 C CA . LYS A 1 87 ? -6.131 8.392 1.944 1.00 92.00 87 LYS A CA 1
ATOM 689 C C . LYS A 1 87 ? -6.219 7.505 3.171 1.00 92.00 87 LYS A C 1
ATOM 691 O O . LYS A 1 87 ? -7.270 6.929 3.435 1.00 92.00 87 LYS A O 1
ATOM 696 N N . VAL A 1 88 ? -5.127 7.456 3.920 1.00 90.69 88 VAL A N 1
ATOM 697 C CA . VAL A 1 88 ? -5.015 6.754 5.197 1.00 90.69 88 VAL A CA 1
ATOM 698 C C . VAL A 1 88 ? -5.037 7.796 6.306 1.00 90.69 88 VAL A C 1
ATOM 700 O O . VAL A 1 88 ? -4.201 8.698 6.328 1.00 90.69 88 VAL A O 1
ATOM 703 N N . GLY A 1 89 ? -6.016 7.715 7.198 1.00 87.94 89 GLY A N 1
ATOM 704 C CA . GLY A 1 89 ? -6.096 8.506 8.422 1.00 87.94 89 GLY A CA 1
ATOM 705 C C . GLY A 1 89 ? -5.641 7.677 9.615 1.00 87.94 89 GLY A C 1
ATOM 706 O O . GLY A 1 89 ? -6.041 6.523 9.756 1.00 87.94 89 GLY A O 1
ATOM 707 N N . VAL A 1 90 ? -4.818 8.268 10.475 1.00 86.75 90 VAL A N 1
ATOM 708 C CA . VAL A 1 90 ? -4.309 7.640 11.693 1.00 86.75 90 VAL A CA 1
ATOM 709 C C . VAL A 1 90 ? -4.579 8.559 12.872 1.00 86.75 90 VAL A C 1
ATOM 711 O O . VAL A 1 90 ? -4.137 9.707 12.901 1.00 86.75 90 VAL A O 1
ATOM 714 N N . VAL A 1 91 ? -5.265 8.030 13.881 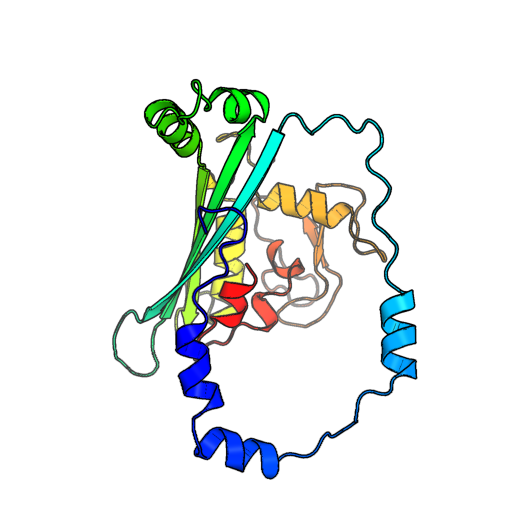1.00 86.00 91 VAL A N 1
ATOM 715 C CA . VAL A 1 91 ? -5.524 8.727 15.141 1.00 86.00 91 VAL A CA 1
ATOM 716 C C . VAL A 1 91 ? -4.895 7.938 16.279 1.00 86.00 91 VAL A C 1
ATOM 718 O O . VAL A 1 91 ? -5.212 6.766 16.485 1.00 86.00 91 VAL A O 1
ATOM 721 N N . LEU A 1 92 ? -4.021 8.595 17.041 1.00 85.69 92 LEU A N 1
ATOM 722 C CA . LEU A 1 92 ? -3.507 8.074 18.304 1.00 85.69 92 LEU A CA 1
ATOM 723 C C . LEU A 1 92 ? -4.390 8.581 19.448 1.00 85.69 92 LEU A C 1
ATOM 725 O O . LEU A 1 92 ? -4.441 9.778 19.728 1.00 85.69 92 LEU A O 1
ATOM 729 N N . ILE A 1 93 ? -5.077 7.665 20.119 1.00 86.00 93 ILE A N 1
ATOM 730 C CA . ILE A 1 93 ? -5.995 7.953 21.220 1.00 86.00 93 ILE A CA 1
ATOM 731 C C . ILE A 1 93 ? -5.336 7.519 22.524 1.00 86.00 93 ILE A C 1
ATOM 733 O O . ILE A 1 93 ? -5.050 6.340 22.717 1.00 86.00 93 ILE A O 1
ATOM 737 N N . LYS A 1 94 ? -5.143 8.457 23.452 1.00 88.75 94 LYS A N 1
ATOM 738 C CA . LYS A 1 94 ? -4.769 8.134 24.831 1.00 88.75 94 LYS A CA 1
ATOM 739 C C . LYS A 1 94 ? -6.031 7.797 25.625 1.00 88.75 94 LYS A C 1
ATOM 741 O O . LYS A 1 94 ? -6.934 8.629 25.712 1.00 88.75 94 LYS A O 1
ATOM 746 N N . LEU A 1 95 ? -6.113 6.602 26.214 1.00 87.56 95 LEU A N 1
ATOM 747 C CA . LEU A 1 95 ? -7.343 6.148 26.878 1.00 87.56 95 LEU A CA 1
ATOM 748 C C . LEU A 1 95 ? -7.745 7.018 28.070 1.00 87.56 95 LEU A C 1
ATOM 750 O O . LEU A 1 95 ? -8.937 7.198 28.308 1.00 87.56 95 LEU A O 1
ATOM 754 N N . THR A 1 96 ? -6.779 7.597 28.783 1.00 87.25 96 THR A N 1
ATOM 755 C CA . THR A 1 96 ? -7.073 8.540 29.870 1.00 87.25 96 THR A CA 1
ATOM 756 C C . THR A 1 96 ? -7.749 9.803 29.334 1.00 87.25 96 THR A C 1
ATOM 758 O O . THR A 1 96 ? -8.806 10.176 29.826 1.00 87.25 96 THR A O 1
ATOM 761 N N . GLU A 1 97 ? -7.215 10.401 28.258 1.00 85.25 97 GLU A N 1
ATOM 762 C CA . GLU A 1 97 ? -7.816 11.583 27.616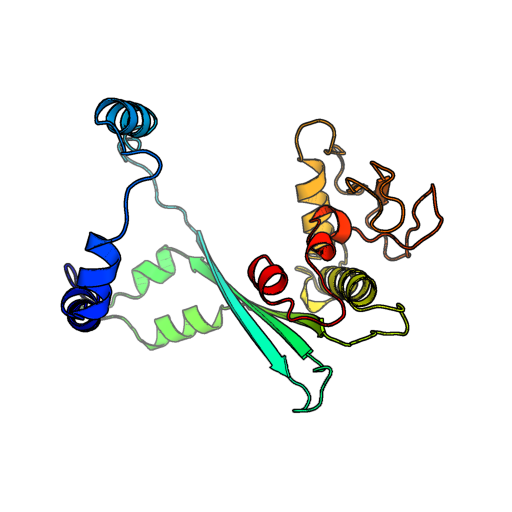 1.00 85.25 97 GLU A CA 1
ATOM 763 C C . GLU A 1 97 ? -9.218 11.278 27.079 1.00 85.25 97 GLU A C 1
ATOM 765 O O . GLU A 1 97 ? -10.117 12.109 27.183 1.00 85.25 97 GLU A O 1
ATOM 770 N N . PHE A 1 98 ? -9.410 10.076 26.529 1.00 85.00 98 PHE A N 1
ATOM 771 C CA . PHE A 1 98 ? -10.706 9.622 26.038 1.00 85.00 98 PHE A CA 1
ATOM 772 C C . PHE A 1 98 ? -11.721 9.420 27.175 1.00 85.00 98 PHE A C 1
ATOM 774 O O . PHE A 1 98 ? -12.880 9.809 27.043 1.00 85.00 98 PHE A O 1
ATOM 781 N N . GLY A 1 99 ? -11.296 8.853 28.309 1.00 83.19 99 GLY A N 1
ATOM 782 C CA . GLY A 1 99 ? -12.123 8.728 29.513 1.00 83.19 99 GLY A CA 1
ATOM 783 C C . GLY A 1 99 ? -12.528 10.086 30.097 1.00 83.19 99 GLY A C 1
ATOM 784 O O . GLY A 1 99 ? -13.685 10.275 30.482 1.00 83.19 99 GLY A O 1
ATOM 785 N N . ASP A 1 100 ? -11.613 11.055 30.062 1.00 85.81 100 ASP A N 1
ATOM 786 C CA . ASP A 1 100 ? -11.801 12.425 30.560 1.00 85.81 100 ASP A CA 1
ATOM 787 C C . ASP A 1 100 ? -12.683 13.306 29.653 1.00 85.81 100 ASP A C 1
ATOM 789 O O . ASP A 1 100 ? -12.972 14.464 29.981 1.00 85.81 100 ASP A O 1
ATOM 793 N N . LEU A 1 101 ? -13.144 12.783 28.509 1.00 86.75 101 LEU A N 1
ATOM 794 C CA . LEU A 1 101 ? -14.141 13.451 27.666 1.00 86.75 101 LEU A CA 1
ATOM 795 C C . LEU A 1 101 ? -15.509 13.543 28.340 1.00 86.75 101 LEU A C 1
ATOM 797 O O . LEU A 1 101 ? -16.314 14.414 27.997 1.00 86.75 101 LEU A O 1
ATOM 801 N N . LYS A 1 102 ? -15.793 12.626 29.269 1.00 84.44 102 LYS A N 1
ATOM 802 C CA . LYS A 1 102 ? -17.076 12.549 29.956 1.00 84.44 102 LYS A CA 1
ATOM 803 C C . LYS A 1 102 ? -17.146 13.597 31.065 1.00 84.44 102 LYS A C 1
ATOM 805 O O . LYS A 1 102 ? -16.483 13.490 32.091 1.00 84.44 102 LYS A O 1
ATOM 810 N N . VAL A 1 103 ? -18.035 14.569 30.896 1.00 81.75 103 VAL A N 1
ATOM 811 C CA . VAL A 1 103 ? -18.378 15.568 31.912 1.00 81.75 103 VAL A CA 1
ATOM 812 C C . VAL A 1 103 ? -19.783 15.252 32.429 1.00 81.75 103 VAL A C 1
ATOM 814 O O . VAL A 1 103 ? -20.801 15.585 31.818 1.00 81.75 103 VAL A O 1
ATOM 817 N N . GLY A 1 104 ? -19.856 14.531 33.551 1.00 83.94 104 GLY A N 1
ATOM 818 C CA . GLY A 1 104 ? -21.122 14.044 34.107 1.00 83.94 104 GLY A CA 1
ATOM 819 C C . GLY A 1 104 ? -21.796 13.006 33.198 1.00 83.94 104 GLY A C 1
ATOM 820 O O . GLY A 1 104 ? -21.285 11.901 33.028 1.00 83.94 104 GLY A O 1
ATOM 821 N N . LYS A 1 105 ? -22.965 13.340 32.633 1.00 84.69 105 LYS A N 1
ATOM 822 C CA . LYS A 1 105 ? -23.683 12.502 31.646 1.00 84.69 105 LYS A CA 1
ATOM 823 C C . LYS A 1 105 ? -23.415 12.908 30.193 1.00 84.69 105 LYS A C 1
ATOM 825 O O . LYS A 1 105 ? -23.907 12.241 29.288 1.00 84.69 105 LYS A O 1
ATOM 830 N N . PHE A 1 106 ? -22.672 13.989 29.978 1.00 86.44 106 PHE A N 1
ATOM 831 C CA . PHE A 1 106 ? -22.416 14.556 28.661 1.00 86.44 106 PHE A CA 1
ATOM 832 C C . PHE A 1 106 ? -20.955 14.366 28.259 1.00 86.44 106 PHE A C 1
ATOM 834 O O . PHE A 1 106 ? -20.112 13.980 29.069 1.00 86.44 106 PHE A O 1
ATOM 841 N N . VAL A 1 107 ? -20.672 14.631 26.990 1.00 88.00 107 VAL A N 1
ATOM 842 C CA . VAL A 1 107 ? -19.329 14.614 26.414 1.00 88.00 107 VAL A CA 1
ATOM 843 C C . VAL A 1 107 ? -18.973 16.043 26.031 1.00 88.00 107 VAL A C 1
ATOM 845 O O . VAL A 1 107 ? -19.801 16.727 25.431 1.00 88.00 107 VAL A O 1
ATOM 848 N N . ASP A 1 108 ? -17.771 16.498 26.377 1.00 86.94 108 ASP A N 1
ATOM 849 C CA . ASP A 1 108 ? -17.288 17.827 25.995 1.00 86.94 108 ASP A CA 1
ATOM 850 C C . ASP A 1 108 ? -16.942 17.860 24.488 1.00 86.94 108 ASP A C 1
ATOM 852 O O . ASP A 1 108 ? -15.962 17.230 24.067 1.00 86.94 108 ASP A O 1
ATOM 856 N N . PRO A 1 109 ? -17.711 18.583 23.649 1.00 86.19 109 PRO A N 1
ATOM 857 C CA . PRO A 1 109 ? -17.497 18.596 22.204 1.00 86.19 109 PRO A CA 1
ATOM 858 C C . PRO A 1 109 ? -16.183 19.275 21.798 1.00 86.19 109 PRO A C 1
ATOM 860 O O . PRO A 1 109 ? -15.624 18.922 20.760 1.00 86.19 109 PRO A O 1
ATOM 863 N N . PHE A 1 110 ? -15.657 20.207 22.601 1.00 87.94 110 PHE A N 1
ATOM 864 C CA . PHE A 1 110 ? -14.391 20.883 22.308 1.00 87.94 110 PHE A CA 1
ATOM 865 C C . PHE A 1 110 ? -13.204 19.955 22.551 1.00 87.94 110 PHE A C 1
ATOM 867 O O . PHE A 1 110 ? -12.274 19.924 21.748 1.00 87.94 110 PHE A O 1
ATOM 874 N N . ARG A 1 111 ? -13.259 19.130 23.604 1.00 85.56 111 ARG A N 1
ATOM 875 C CA . ARG A 1 111 ? -12.238 18.095 23.843 1.00 85.56 111 ARG A CA 1
ATOM 876 C C . ARG A 1 111 ? -12.274 16.999 22.780 1.00 85.56 111 ARG A C 1
ATOM 878 O O . ARG A 1 111 ? -11.223 16.534 22.350 1.00 85.56 111 ARG A O 1
ATOM 885 N N . VAL A 1 112 ? -13.465 16.626 22.303 1.00 85.50 112 VAL A N 1
ATOM 886 C CA . VAL A 1 112 ? -13.605 15.705 21.160 1.00 85.50 112 VAL A CA 1
ATOM 887 C C . VAL A 1 112 ? -12.993 16.304 19.894 1.00 85.50 112 VAL A C 1
ATOM 889 O O . VAL A 1 112 ? -12.292 15.599 19.173 1.00 85.50 112 VAL A O 1
ATOM 892 N N . ALA A 1 113 ? -13.240 17.586 19.613 1.00 83.62 113 ALA A N 1
ATOM 893 C CA . ALA A 1 113 ? -12.638 18.268 18.469 1.00 83.62 113 ALA A CA 1
ATOM 894 C C . ALA A 1 113 ? -11.104 18.304 18.578 1.00 83.62 113 ALA A C 1
ATOM 896 O O . ALA A 1 113 ? -10.426 17.882 17.648 1.00 83.62 113 ALA A O 1
ATOM 897 N N . ALA A 1 114 ? -10.561 18.661 19.745 1.00 83.38 114 ALA A N 1
ATOM 898 C CA . ALA A 1 114 ? -9.116 18.670 19.979 1.00 83.38 114 ALA A CA 1
ATOM 899 C C . ALA A 1 114 ? -8.464 17.281 19.813 1.00 83.38 114 ALA A C 1
ATOM 901 O O . ALA A 1 114 ? -7.337 17.181 19.336 1.00 83.38 114 ALA A O 1
ATOM 902 N N . LEU A 1 115 ? -9.164 16.194 20.169 1.00 79.44 115 LEU A N 1
ATOM 903 C CA . LEU A 1 115 ? -8.704 14.829 19.877 1.00 79.44 115 LEU A CA 1
ATOM 904 C C . LEU A 1 115 ? -8.712 14.517 18.376 1.00 79.44 115 LEU A C 1
ATOM 906 O O . LEU A 1 115 ? -7.814 13.830 17.899 1.00 79.44 115 LEU A O 1
ATOM 910 N N . LYS A 1 116 ? -9.701 15.019 17.626 1.00 76.19 116 LYS A N 1
ATOM 911 C CA . LYS A 1 116 ? -9.757 14.860 16.164 1.00 76.19 116 LYS A CA 1
ATOM 912 C C . LYS A 1 116 ? -8.643 15.624 15.452 1.00 76.19 116 LYS A C 1
ATOM 914 O O . LYS A 1 116 ? -8.172 15.149 14.424 1.00 76.19 116 LYS A O 1
ATOM 919 N N . ASP A 1 117 ? -8.194 16.747 16.006 1.00 78.12 117 ASP A N 1
ATOM 920 C CA . ASP A 1 117 ? -7.087 17.531 15.446 1.00 78.12 117 ASP A CA 1
ATOM 921 C C . ASP A 1 117 ? -5.732 16.807 15.559 1.00 78.12 117 ASP A C 1
ATOM 923 O O . ASP A 1 117 ? -4.810 17.108 14.805 1.00 78.12 117 ASP A O 1
ATOM 927 N N . LYS A 1 118 ? -5.614 15.791 16.431 1.00 73.25 118 LYS A N 1
ATOM 928 C CA . LYS A 1 118 ? -4.443 14.893 16.513 1.00 73.25 118 LYS A CA 1
ATOM 929 C C . LYS A 1 118 ? -4.421 13.813 15.413 1.00 73.25 118 LYS A C 1
ATOM 931 O O . LYS A 1 118 ? -3.663 12.850 15.515 1.00 73.25 118 LYS A O 1
ATOM 936 N N . ASN A 1 119 ? -5.268 13.931 14.391 1.00 77.50 119 ASN A N 1
ATOM 937 C CA . ASN A 1 119 ? -5.301 13.016 13.254 1.00 77.50 119 ASN A CA 1
ATOM 938 C C . ASN A 1 119 ? -4.172 13.333 12.265 1.00 77.50 119 ASN A C 1
ATOM 940 O O . ASN A 1 119 ? -4.086 14.443 11.740 1.00 77.50 119 ASN A O 1
ATOM 944 N N . THR A 1 120 ? -3.364 12.328 11.947 1.00 82.75 120 THR A N 1
ATOM 945 C CA . THR A 1 120 ? -2.398 12.391 10.851 1.00 82.75 120 THR A CA 1
ATOM 946 C C . THR A 1 120 ? -2.998 11.694 9.643 1.00 82.75 120 THR A C 1
ATOM 948 O O . THR A 1 120 ? -3.339 10.517 9.712 1.00 82.75 120 THR A O 1
ATOM 951 N N . SER A 1 121 ? -3.097 12.392 8.512 1.00 86.69 121 SER A N 1
ATOM 952 C CA . SER A 1 121 ? -3.534 11.772 7.260 1.00 86.69 121 SER A CA 1
ATOM 953 C C . SER A 1 121 ? -2.421 11.735 6.228 1.00 86.69 121 SER A C 1
ATOM 955 O O . SER A 1 121 ? -1.804 12.761 5.947 1.00 86.69 121 SER A O 1
ATOM 957 N N . LEU A 1 122 ? -2.240 10.580 5.603 1.00 89.69 122 LEU A N 1
ATOM 958 C CA . LEU A 1 122 ? -1.330 10.360 4.493 1.00 89.69 122 LEU A CA 1
ATOM 959 C C . LEU A 1 122 ? -2.139 10.079 3.227 1.00 89.69 122 LEU A C 1
ATOM 961 O O . LEU A 1 122 ? -3.118 9.339 3.258 1.00 89.69 122 LEU A O 1
ATOM 965 N N . THR A 1 123 ? -1.759 10.695 2.109 1.00 91.88 123 THR A N 1
ATOM 966 C CA . THR A 1 123 ? -2.442 10.501 0.822 1.00 91.88 123 THR A CA 1
ATOM 967 C C . THR A 1 123 ? -1.467 9.975 -0.217 1.00 91.88 123 THR A C 1
ATOM 969 O O . THR A 1 123 ? -0.483 10.639 -0.534 1.00 91.88 123 THR A O 1
ATOM 972 N N . PHE A 1 124 ? -1.769 8.814 -0.779 1.00 92.81 124 PHE A N 1
ATOM 973 C CA . PHE A 1 124 ? -1.098 8.254 -1.939 1.00 92.81 124 PHE A CA 1
ATOM 974 C C . PHE A 1 124 ? -1.924 8.486 -3.192 1.00 92.81 124 PHE A C 1
ATOM 976 O O . PHE A 1 124 ? -3.151 8.604 -3.152 1.00 92.81 124 PHE A O 1
ATOM 983 N N . PHE A 1 125 ? -1.235 8.518 -4.318 1.00 92.56 125 PHE A N 1
ATOM 984 C CA . PHE A 1 125 ? -1.857 8.554 -5.623 1.00 92.56 125 PHE A CA 1
ATOM 985 C C . PHE A 1 125 ? -1.155 7.580 -6.559 1.00 92.56 125 PHE A C 1
ATOM 987 O O . PHE A 1 125 ? 0.060 7.409 -6.476 1.00 92.56 125 PHE A O 1
ATOM 994 N N . ILE A 1 126 ? -1.898 6.910 -7.431 1.00 92.56 126 ILE A N 1
ATOM 995 C CA . ILE A 1 126 ? -1.339 5.874 -8.298 1.00 92.56 126 ILE A CA 1
ATOM 996 C C . ILE A 1 126 ? -1.910 5.942 -9.715 1.00 92.56 126 ILE A C 1
ATOM 998 O O . ILE A 1 126 ? -3.087 6.276 -9.888 1.00 92.56 126 ILE A O 1
ATOM 1002 N N . PRO A 1 127 ? -1.117 5.603 -10.746 1.00 93.69 127 PRO A N 1
ATOM 1003 C CA . PRO A 1 127 ? -1.658 5.398 -12.078 1.00 93.69 127 PRO A CA 1
ATOM 1004 C C . PRO A 1 127 ? -2.585 4.180 -12.046 1.00 93.69 127 PRO A C 1
ATOM 1006 O O . PRO A 1 127 ? -2.212 3.131 -11.524 1.00 93.69 127 PRO A O 1
ATOM 1009 N N . SER A 1 128 ? -3.799 4.333 -12.578 1.00 92.88 128 SER A N 1
ATOM 1010 C CA . SER A 1 128 ? -4.751 3.227 -12.668 1.00 92.88 128 SER A CA 1
ATOM 1011 C C . SER A 1 128 ? -4.889 2.719 -14.097 1.00 92.88 128 SER A C 1
ATOM 1013 O O . SER A 1 128 ? -4.690 1.541 -14.318 1.00 92.88 128 SER A O 1
ATOM 1015 N N . ALA A 1 129 ? -5.162 3.561 -15.090 1.00 93.31 129 ALA A N 1
ATOM 1016 C CA . ALA A 1 129 ? -5.290 3.084 -16.469 1.00 93.31 129 ALA A CA 1
ATOM 1017 C C . ALA A 1 129 ? -4.768 4.121 -17.453 1.00 93.31 129 ALA A C 1
ATOM 1019 O O . ALA A 1 129 ? -4.991 5.316 -17.257 1.00 93.31 129 ALA A O 1
ATOM 1020 N N . ASN A 1 130 ? -4.114 3.658 -18.521 1.00 92.69 130 ASN A N 1
ATOM 1021 C CA . ASN A 1 130 ? -3.616 4.479 -19.625 1.00 92.69 130 ASN A CA 1
ATOM 1022 C C . ASN A 1 130 ? -2.712 5.652 -19.179 1.00 92.69 130 ASN A C 1
ATOM 1024 O O . ASN A 1 130 ? -2.736 6.731 -19.765 1.00 92.69 130 ASN A O 1
ATOM 1028 N N . ILE A 1 131 ? -1.920 5.457 -18.119 1.00 92.31 131 ILE A N 1
ATOM 1029 C CA . ILE A 1 131 ? -0.979 6.459 -17.602 1.00 92.31 131 ILE A CA 1
ATOM 1030 C C . ILE A 1 131 ? 0.433 5.898 -17.609 1.00 92.31 131 ILE A C 1
ATOM 1032 O O . ILE A 1 131 ? 0.727 4.909 -16.944 1.00 92.31 131 ILE A O 1
ATOM 1036 N N . ASN A 1 132 ? 1.310 6.599 -18.319 1.00 93.31 132 ASN A N 1
ATOM 1037 C CA . ASN A 1 132 ? 2.742 6.369 -18.293 1.00 93.31 132 ASN A CA 1
ATOM 1038 C C . ASN A 1 132 ? 3.412 7.498 -17.499 1.00 93.31 132 ASN A C 1
ATOM 1040 O O . ASN A 1 132 ? 3.476 8.642 -17.948 1.00 93.31 132 ASN A O 1
ATOM 1044 N N . TRP A 1 133 ? 3.860 7.196 -16.287 1.00 93.62 133 TRP A N 1
ATOM 1045 C CA . TRP A 1 133 ? 4.526 8.156 -15.420 1.00 93.62 133 TRP A CA 1
ATOM 1046 C C . TRP A 1 133 ? 6.019 8.197 -15.743 1.00 93.62 133 TRP A C 1
ATOM 1048 O O . TRP A 1 133 ? 6.682 7.172 -15.659 1.00 93.62 133 TRP A O 1
ATOM 1058 N N . LYS A 1 134 ? 6.552 9.378 -16.091 1.00 92.69 134 LYS A N 1
ATOM 1059 C CA . LYS A 1 134 ? 7.980 9.597 -16.412 1.00 92.69 134 LYS A CA 1
ATOM 1060 C C . LYS A 1 134 ? 8.559 8.577 -17.410 1.00 92.69 134 LYS A C 1
ATOM 1062 O O . LYS A 1 134 ? 9.671 8.096 -17.226 1.00 92.69 134 LYS A O 1
ATOM 1067 N N . ASP A 1 135 ? 7.788 8.240 -18.441 1.00 91.31 135 ASP A N 1
ATOM 1068 C CA . ASP A 1 135 ? 8.216 7.353 -19.529 1.00 91.31 135 ASP A CA 1
ATOM 1069 C C . ASP A 1 135 ? 8.649 5.934 -19.095 1.00 91.31 135 ASP A C 1
ATOM 1071 O O . ASP A 1 135 ? 9.396 5.265 -19.804 1.00 91.31 135 ASP A O 1
ATOM 1075 N N . GLN A 1 136 ? 8.118 5.430 -17.975 1.00 91.62 136 GLN A N 1
ATOM 1076 C CA . GLN A 1 136 ? 8.305 4.052 -17.482 1.00 91.62 136 GLN A CA 1
ATOM 1077 C C . GLN A 1 136 ? 7.816 2.965 -18.462 1.00 91.62 136 GLN A C 1
ATOM 1079 O O . GLN A 1 136 ? 8.190 1.798 -18.369 1.00 91.62 136 GLN A O 1
ATOM 1084 N N . GLY A 1 137 ? 6.984 3.342 -19.429 1.00 92.56 137 GLY A N 1
ATOM 1085 C CA . GLY A 1 137 ? 6.602 2.545 -20.594 1.00 92.56 137 GLY A CA 1
ATOM 1086 C C . GLY A 1 137 ? 5.200 1.952 -20.501 1.00 92.56 137 GLY A C 1
ATOM 1087 O O . GLY A 1 137 ? 4.498 1.908 -21.507 1.00 92.56 137 GLY A O 1
ATOM 1088 N N . ASN A 1 138 ? 4.763 1.541 -19.311 1.00 94.50 138 ASN A N 1
ATOM 1089 C CA . ASN A 1 138 ? 3.422 0.999 -19.067 1.00 94.50 138 ASN A CA 1
ATOM 1090 C C . ASN A 1 138 ? 2.902 1.396 -17.670 1.00 94.50 138 ASN A C 1
ATOM 1092 O O . ASN A 1 138 ? 3.645 1.963 -16.861 1.00 94.50 138 ASN A O 1
ATOM 1096 N N . VAL A 1 139 ? 1.623 1.129 -17.385 1.00 95.56 139 VAL A N 1
ATOM 1097 C CA . VAL A 1 139 ? 0.983 1.512 -16.111 1.00 95.56 139 VAL A CA 1
ATOM 1098 C C . VAL A 1 139 ? 1.586 0.730 -14.961 1.00 95.56 139 VAL A C 1
ATOM 1100 O O . VAL A 1 139 ? 1.823 1.294 -13.897 1.00 95.56 139 VAL A O 1
ATOM 1103 N N . ARG A 1 140 ? 1.865 -0.556 -15.168 1.00 95.81 140 ARG A N 1
ATOM 1104 C CA . ARG A 1 140 ? 2.439 -1.425 -14.139 1.00 95.81 140 ARG A CA 1
ATOM 1105 C C . ARG A 1 140 ? 3.798 -0.933 -13.647 1.00 95.81 140 ARG A C 1
ATOM 1107 O O . ARG A 1 140 ? 4.016 -0.850 -12.443 1.00 95.81 140 ARG A O 1
ATOM 1114 N N . ASP A 1 141 ? 4.694 -0.563 -14.551 1.00 96.12 141 ASP A N 1
ATOM 1115 C CA . ASP A 1 141 ? 6.019 -0.042 -14.210 1.00 96.12 141 ASP A CA 1
ATOM 1116 C C . ASP A 1 141 ? 5.924 1.391 -13.660 1.00 96.12 141 ASP A C 1
ATOM 1118 O O . ASP A 1 141 ? 6.577 1.715 -12.668 1.00 96.12 141 ASP A O 1
ATOM 1122 N N . SER A 1 142 ? 4.993 2.198 -14.184 1.00 96.62 142 SER A N 1
ATOM 1123 C CA . SER A 1 142 ? 4.641 3.505 -13.610 1.00 96.62 142 SER A CA 1
ATOM 1124 C C . SER A 1 142 ? 4.167 3.395 -12.159 1.00 96.62 142 SER A C 1
ATOM 1126 O O . SER A 1 142 ? 4.579 4.181 -11.308 1.00 96.62 142 SER A O 1
ATOM 1128 N N . PHE A 1 143 ? 3.309 2.415 -11.866 1.00 96.31 143 PHE A N 1
ATOM 1129 C CA . PHE A 1 143 ? 2.801 2.125 -10.530 1.00 96.31 143 PHE A CA 1
ATOM 1130 C C . PHE A 1 143 ? 3.941 1.735 -9.595 1.00 96.31 143 PHE A C 1
ATOM 1132 O O . PHE A 1 143 ? 4.066 2.325 -8.527 1.00 96.31 143 PHE A O 1
ATOM 1139 N N . ARG A 1 144 ? 4.788 0.782 -10.005 1.00 96.50 144 ARG A N 1
ATOM 1140 C CA . ARG A 1 144 ? 5.911 0.285 -9.195 1.00 96.50 144 ARG A CA 1
ATOM 1141 C C . ARG A 1 144 ? 6.850 1.415 -8.785 1.00 96.50 144 ARG A C 1
ATOM 1143 O O . ARG A 1 144 ? 7.126 1.580 -7.597 1.00 96.50 144 ARG A O 1
ATOM 1150 N N . ALA A 1 145 ? 7.275 2.219 -9.757 1.00 96.19 145 ALA A N 1
ATOM 1151 C CA . ALA A 1 145 ? 8.204 3.316 -9.532 1.00 96.19 145 ALA A CA 1
ATOM 1152 C C . ALA A 1 145 ? 7.586 4.430 -8.671 1.00 96.19 145 ALA A C 1
ATOM 1154 O O . ALA A 1 145 ? 8.201 4.908 -7.716 1.00 96.19 145 ALA A O 1
ATOM 1155 N N . LEU A 1 146 ? 6.341 4.821 -8.964 1.00 96.00 146 LEU A N 1
ATOM 1156 C CA . LEU A 1 146 ? 5.661 5.870 -8.210 1.00 96.00 146 LEU A CA 1
ATOM 1157 C C . LEU A 1 146 ? 5.320 5.431 -6.782 1.00 96.00 146 LEU A C 1
ATOM 1159 O O . LEU A 1 146 ? 5.403 6.234 -5.855 1.00 96.00 146 LEU A O 1
ATOM 1163 N N . PHE A 1 147 ? 4.912 4.180 -6.587 1.00 95.50 147 PHE A N 1
ATOM 1164 C CA . PHE A 1 147 ? 4.602 3.649 -5.266 1.00 95.50 147 PHE A CA 1
ATOM 1165 C C . PHE A 1 147 ? 5.845 3.648 -4.372 1.00 95.50 147 PHE A C 1
ATOM 1167 O O . PHE A 1 147 ? 5.789 4.171 -3.261 1.00 95.50 147 PHE A O 1
ATOM 1174 N N . ASP A 1 148 ? 6.986 3.175 -4.880 1.00 95.81 148 ASP A N 1
ATOM 1175 C CA . ASP A 1 148 ? 8.245 3.205 -4.131 1.00 95.81 148 ASP A CA 1
ATOM 1176 C C . ASP A 1 148 ? 8.716 4.632 -3.825 1.00 95.81 148 ASP A C 1
ATOM 1178 O O . ASP A 1 148 ? 9.060 4.931 -2.679 1.00 95.81 148 ASP A O 1
ATOM 1182 N N . GLN A 1 149 ? 8.628 5.550 -4.803 1.00 95.25 149 GLN A N 1
ATOM 1183 C CA . GLN A 1 149 ? 8.937 6.965 -4.568 1.00 95.25 149 GLN A CA 1
ATOM 1184 C C . GLN A 1 149 ? 8.087 7.523 -3.420 1.00 95.25 149 GLN A C 1
ATOM 1186 O O . GLN A 1 149 ? 8.599 8.225 -2.550 1.00 95.25 149 GLN A O 1
ATOM 1191 N N . GLN A 1 150 ? 6.791 7.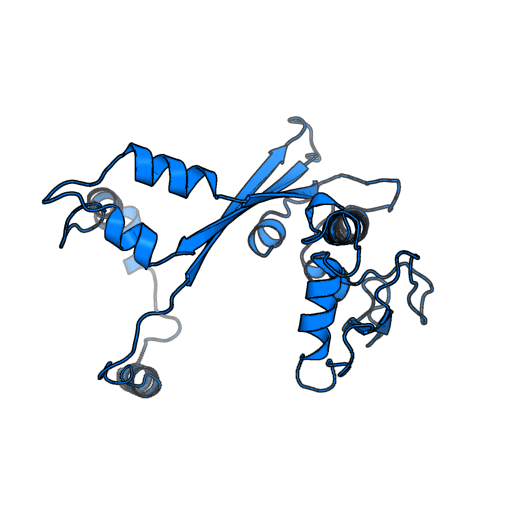207 -3.399 1.00 95.38 150 GLN A N 1
ATOM 1192 C CA . GLN A 1 150 ? 5.890 7.700 -2.366 1.00 95.38 150 GLN A CA 1
ATOM 1193 C C . GLN A 1 150 ? 6.157 7.091 -0.987 1.00 95.38 150 GLN A C 1
ATOM 1195 O O . GLN A 1 150 ? 5.902 7.779 -0.004 1.00 95.38 150 GLN A O 1
ATOM 1200 N N . LEU A 1 151 ? 6.663 5.855 -0.895 1.00 95.31 151 LEU A N 1
ATOM 1201 C CA . LEU A 1 151 ? 7.072 5.236 0.374 1.00 95.31 151 LEU A CA 1
ATOM 1202 C C . LEU A 1 151 ? 8.344 5.864 0.963 1.00 95.31 151 LEU A C 1
ATOM 1204 O O . LEU A 1 151 ? 8.554 5.777 2.170 1.00 95.31 151 LEU A O 1
ATOM 1208 N N . TYR A 1 152 ? 9.195 6.461 0.125 1.00 95.44 152 TYR A N 1
ATOM 1209 C CA . TYR A 1 152 ? 10.440 7.123 0.538 1.00 95.44 152 TYR A CA 1
ATOM 1210 C C . TYR A 1 152 ? 10.297 8.649 0.731 1.00 95.44 152 TYR A C 1
ATOM 1212 O O . TYR A 1 152 ? 11.225 9.333 1.182 1.00 95.44 152 TYR A O 1
ATOM 1220 N N . ASP A 1 153 ? 9.132 9.194 0.378 1.00 93.62 153 ASP A N 1
ATOM 1221 C CA . ASP A 1 153 ? 8.836 10.625 0.393 1.00 93.62 153 ASP A CA 1
ATOM 1222 C C . ASP A 1 153 ? 8.913 11.226 1.808 1.00 93.62 153 ASP A C 1
ATOM 1224 O O . ASP A 1 153 ? 8.596 10.565 2.800 1.00 93.62 153 ASP A O 1
ATOM 1228 N N . GLU A 1 154 ? 9.290 12.503 1.907 1.00 93.00 154 GLU A N 1
ATOM 1229 C CA . GLU A 1 154 ? 9.380 13.259 3.164 1.00 93.00 154 GLU A CA 1
ATOM 1230 C C . GLU A 1 154 ? 8.110 13.186 4.012 1.00 93.00 154 GLU A C 1
ATOM 1232 O O . GLU A 1 154 ? 8.193 13.038 5.230 1.00 93.00 154 GLU A O 1
ATOM 1237 N N . ARG A 1 155 ? 6.933 13.191 3.378 1.00 91.31 155 ARG A N 1
ATOM 1238 C CA . ARG A 1 155 ? 5.633 13.098 4.068 1.00 91.31 155 ARG A CA 1
ATOM 1239 C C . ARG A 1 155 ? 5.396 11.768 4.789 1.00 91.31 155 ARG A C 1
ATOM 1241 O O . ARG A 1 155 ? 4.452 11.656 5.562 1.00 91.31 155 ARG A O 1
ATOM 1248 N N . THR A 1 156 ? 6.201 10.751 4.488 1.00 92.00 156 THR A N 1
ATOM 1249 C CA . THR A 1 156 ? 6.127 9.424 5.115 1.00 92.00 156 THR A CA 1
ATOM 1250 C C . THR A 1 156 ? 7.169 9.227 6.207 1.00 92.00 156 THR A C 1
ATOM 1252 O O . THR A 1 156 ? 7.217 8.158 6.810 1.00 92.00 156 THR A O 1
ATOM 1255 N N . ARG A 1 157 ? 8.013 10.235 6.457 1.00 92.75 157 ARG A N 1
ATOM 1256 C CA . ARG A 1 157 ? 9.052 10.182 7.482 1.00 92.75 157 ARG A CA 1
ATOM 1257 C C . ARG A 1 157 ? 8.482 10.591 8.827 1.00 92.75 157 ARG A C 1
ATOM 1259 O O . ARG A 1 157 ? 7.834 11.629 8.946 1.00 92.75 157 ARG A O 1
ATOM 1266 N N . PHE A 1 158 ? 8.776 9.802 9.853 1.00 87.44 158 PHE A N 1
ATOM 1267 C CA . PHE A 1 158 ? 8.459 10.181 11.228 1.00 87.44 158 PHE A CA 1
ATOM 1268 C C . PHE A 1 158 ? 9.320 11.366 11.698 1.00 87.44 158 PHE A C 1
ATOM 1270 O O . PHE A 1 158 ? 8.824 12.270 12.368 1.00 87.44 158 PHE A O 1
ATOM 1277 N N . ILE A 1 159 ? 10.597 11.397 11.301 1.00 90.62 159 ILE A N 1
ATOM 1278 C CA . ILE A 1 159 ? 11.511 12.526 11.493 1.00 90.62 159 ILE A CA 1
ATOM 1279 C C . ILE A 1 159 ? 11.787 13.138 10.108 1.00 90.62 159 ILE A C 1
ATOM 1281 O O . ILE A 1 159 ? 12.440 12.490 9.290 1.00 90.62 159 ILE A O 1
ATOM 1285 N N . PRO A 1 160 ? 11.355 14.383 9.818 1.00 88.88 160 PRO A N 1
ATOM 1286 C CA . PRO A 1 160 ? 11.383 14.945 8.458 1.00 88.88 160 PRO A CA 1
ATOM 1287 C C . PRO A 1 160 ? 12.738 14.855 7.730 1.00 88.88 160 PRO A C 1
ATOM 1289 O O . PRO A 1 160 ? 12.803 14.545 6.539 1.00 88.88 160 PRO A O 1
ATOM 1292 N N . ASN A 1 161 ? 13.833 15.065 8.464 1.00 91.75 161 ASN A N 1
ATOM 1293 C CA . ASN A 1 161 ? 15.192 15.087 7.916 1.00 91.75 161 ASN A CA 1
ATOM 1294 C C . ASN A 1 161 ? 15.918 13.732 7.986 1.00 91.75 161 ASN A C 1
ATOM 1296 O O . ASN A 1 161 ? 17.096 13.670 7.644 1.00 91.75 161 ASN A O 1
ATOM 1300 N N . ASP A 1 162 ? 15.249 12.666 8.428 1.00 92.88 162 ASP A N 1
ATOM 1301 C CA . ASP A 1 162 ? 15.839 11.334 8.561 1.00 92.88 162 ASP A CA 1
ATOM 1302 C C . ASP A 1 162 ? 15.108 10.318 7.660 1.00 92.88 162 ASP A C 1
ATOM 1304 O O . ASP A 1 162 ? 14.023 9.835 8.009 1.00 92.88 162 ASP A O 1
ATOM 1308 N N . PRO A 1 163 ? 15.687 9.967 6.495 1.00 90.75 163 PRO A N 1
ATOM 1309 C CA . PRO A 1 163 ? 15.097 9.000 5.574 1.00 90.75 163 PRO A CA 1
ATOM 1310 C C . PRO A 1 163 ? 14.894 7.602 6.168 1.00 90.75 163 PRO A C 1
ATOM 1312 O O . PRO A 1 163 ? 13.991 6.897 5.717 1.00 90.75 163 PRO A O 1
ATOM 1315 N N . SER A 1 164 ? 15.664 7.224 7.199 1.00 92.06 164 SER A N 1
ATOM 1316 C CA . SER A 1 164 ? 15.539 5.921 7.874 1.00 92.06 164 SER A CA 1
ATOM 1317 C C . SER A 1 164 ? 14.231 5.770 8.658 1.00 92.06 164 SER A C 1
ATOM 1319 O O . SER A 1 164 ? 13.873 4.681 9.101 1.00 92.06 164 SER A O 1
ATOM 1321 N N . THR A 1 165 ? 13.485 6.867 8.800 1.00 93.56 165 THR A N 1
ATOM 1322 C CA . THR A 1 165 ? 12.176 6.896 9.454 1.00 93.56 165 THR A CA 1
ATOM 1323 C C . THR A 1 165 ? 11.004 6.914 8.470 1.00 93.56 165 THR A C 1
ATOM 1325 O O . THR A 1 165 ? 9.870 7.173 8.872 1.00 93.56 165 THR A O 1
ATOM 1328 N N . SER A 1 166 ? 11.268 6.676 7.180 1.00 95.56 166 SER A N 1
ATOM 1329 C CA . SER A 1 166 ? 10.247 6.590 6.132 1.00 95.56 166 SER A CA 1
ATOM 1330 C C . SER A 1 166 ? 9.392 5.320 6.237 1.00 95.56 166 SER A C 1
ATOM 1332 O O . SER A 1 166 ? 9.769 4.322 6.870 1.00 95.56 166 SER A O 1
ATOM 1334 N N . LEU A 1 167 ? 8.246 5.309 5.550 1.00 94.75 167 LEU A N 1
ATOM 1335 C CA . LEU A 1 167 ? 7.458 4.082 5.402 1.00 94.75 167 LEU A CA 1
ATOM 1336 C C . LEU A 1 167 ? 8.215 3.007 4.616 1.00 94.75 167 LEU A C 1
ATOM 1338 O O . LEU A 1 167 ? 8.030 1.821 4.888 1.00 94.75 167 LEU A O 1
ATOM 1342 N N . ARG A 1 168 ? 9.113 3.393 3.701 1.00 96.69 168 ARG A N 1
ATOM 1343 C CA . ARG A 1 168 ? 10.008 2.444 3.034 1.00 96.69 168 ARG A CA 1
ATOM 1344 C C . ARG A 1 168 ? 10.919 1.749 4.043 1.00 96.69 168 ARG A C 1
ATOM 1346 O O . ARG A 1 168 ? 10.952 0.525 4.069 1.00 96.69 168 ARG A O 1
ATOM 1353 N N . SER A 1 169 ? 11.576 2.481 4.936 1.00 96.50 169 SER A N 1
ATOM 1354 C CA . SER A 1 169 ? 12.431 1.883 5.975 1.00 96.50 169 SER A CA 1
ATOM 1355 C C . SER A 1 169 ? 11.637 1.025 6.972 1.00 96.50 169 SER A C 1
ATOM 1357 O O . SER A 1 169 ? 12.102 -0.024 7.431 1.00 96.50 169 SER A O 1
ATOM 1359 N N . THR A 1 170 ? 10.381 1.396 7.239 1.00 95.69 170 THR A N 1
ATOM 1360 C CA . THR A 1 170 ? 9.441 0.544 7.988 1.00 95.69 170 THR A CA 1
ATOM 1361 C C . THR A 1 170 ? 9.170 -0.768 7.244 1.00 95.69 170 THR A C 1
ATOM 1363 O O . THR A 1 170 ? 9.224 -1.838 7.850 1.00 95.69 170 THR A O 1
ATOM 1366 N N . LEU A 1 171 ? 8.950 -0.721 5.925 1.00 96.81 171 LEU A N 1
ATOM 1367 C CA . LEU A 1 171 ? 8.791 -1.914 5.089 1.00 96.81 171 LEU A CA 1
ATOM 1368 C C . LEU A 1 171 ? 10.029 -2.820 5.150 1.00 96.81 171 LEU A C 1
ATOM 1370 O O . LEU A 1 171 ? 9.869 -4.031 5.280 1.00 96.81 171 LEU A O 1
ATOM 1374 N N . PHE A 1 172 ? 11.244 -2.268 5.118 1.00 97.69 172 PHE A N 1
ATOM 1375 C CA . PHE A 1 172 ? 12.476 -3.046 5.307 1.00 97.69 172 PHE A CA 1
ATOM 1376 C C . PHE A 1 172 ? 12.528 -3.730 6.678 1.00 97.69 172 PHE A C 1
ATOM 1378 O O . PHE A 1 172 ? 12.822 -4.923 6.767 1.00 97.69 172 PHE A O 1
ATOM 1385 N N . THR A 1 173 ? 12.169 -3.005 7.738 1.00 96.50 173 THR A N 1
ATOM 1386 C CA . THR A 1 173 ? 12.114 -3.546 9.104 1.00 96.50 173 THR A CA 1
ATOM 1387 C C . THR A 1 173 ? 11.107 -4.691 9.218 1.00 96.50 173 THR A C 1
ATOM 1389 O O . THR A 1 173 ? 11.412 -5.729 9.794 1.00 96.50 173 THR A O 1
ATOM 1392 N N . LEU A 1 174 ? 9.919 -4.558 8.627 1.00 95.81 174 LEU A N 1
ATOM 1393 C CA . LEU A 1 174 ? 8.928 -5.638 8.604 1.00 95.81 174 LEU A CA 1
ATOM 1394 C C . LEU A 1 174 ? 9.381 -6.807 7.720 1.00 95.81 174 LEU A C 1
ATOM 1396 O O . LEU A 1 174 ? 9.165 -7.975 8.050 1.00 95.81 174 LEU A O 1
ATOM 1400 N N . ALA A 1 175 ? 10.026 -6.511 6.593 1.00 96.00 175 ALA A N 1
ATOM 1401 C CA . ALA A 1 175 ? 10.494 -7.518 5.656 1.00 96.00 175 ALA A CA 1
ATOM 1402 C C . ALA A 1 175 ? 11.618 -8.387 6.229 1.00 96.00 175 ALA A C 1
ATOM 1404 O O . ALA A 1 175 ? 11.689 -9.569 5.867 1.00 96.00 175 ALA A O 1
ATOM 1405 N N . SER A 1 176 ? 12.454 -7.836 7.117 1.00 96.25 176 SER A N 1
ATOM 1406 C CA . SER A 1 176 ? 13.540 -8.566 7.780 1.00 96.25 176 SER A CA 1
ATOM 1407 C C . SER A 1 176 ? 13.024 -9.664 8.715 1.00 96.25 176 SER A C 1
ATOM 1409 O O . SER A 1 176 ? 13.698 -10.682 8.880 1.00 96.25 176 SER A O 1
ATOM 1411 N N . LEU A 1 177 ? 11.796 -9.508 9.225 1.00 95.62 177 LEU A N 1
ATOM 1412 C CA . LEU A 1 177 ? 11.102 -10.441 10.119 1.00 95.62 177 LEU A CA 1
ATOM 1413 C C . LEU A 1 177 ? 10.297 -11.525 9.381 1.00 95.62 177 LEU A C 1
ATOM 1415 O O . LEU A 1 177 ? 9.650 -12.361 10.015 1.00 95.62 177 LEU A O 1
ATOM 1419 N N . ARG A 1 178 ? 10.286 -11.529 8.040 1.00 94.69 178 ARG A N 1
ATOM 1420 C CA . ARG A 1 178 ? 9.468 -12.485 7.277 1.00 94.69 178 ARG A CA 1
ATOM 1421 C C . ARG A 1 178 ? 9.948 -13.932 7.470 1.00 94.69 178 ARG A C 1
ATOM 1423 O O . ARG A 1 178 ? 11.147 -14.206 7.384 1.00 94.69 178 ARG A O 1
ATOM 1430 N N . PRO A 1 179 ? 9.021 -14.892 7.633 1.00 91.81 179 PRO A N 1
ATOM 1431 C CA . PRO A 1 179 ? 9.371 -16.296 7.812 1.00 91.81 179 PRO A CA 1
ATOM 1432 C C . PRO A 1 179 ? 9.873 -16.934 6.502 1.00 91.81 179 PRO A C 1
ATOM 1434 O O . PRO A 1 179 ? 9.856 -16.325 5.432 1.00 91.81 179 PRO A O 1
ATOM 1437 N N . ARG A 1 180 ? 10.279 -18.210 6.575 1.00 87.12 180 ARG A N 1
ATOM 1438 C CA . ARG A 1 180 ? 10.608 -19.062 5.408 1.00 87.12 180 ARG A CA 1
ATOM 1439 C C . ARG A 1 180 ? 11.777 -18.547 4.554 1.00 87.12 180 ARG A C 1
ATOM 1441 O O . ARG A 1 180 ? 11.739 -18.621 3.331 1.00 87.12 180 ARG A O 1
ATOM 1448 N N . GLY A 1 181 ? 12.816 -18.011 5.197 1.00 86.94 181 GLY A N 1
ATOM 1449 C CA . GLY A 1 181 ? 14.041 -17.569 4.516 1.00 86.94 181 GLY A CA 1
ATOM 1450 C C . GLY A 1 181 ? 13.905 -16.267 3.716 1.00 86.94 181 GLY A C 1
ATOM 1451 O O . GLY A 1 181 ? 14.863 -15.857 3.056 1.00 86.94 181 GLY A O 1
ATOM 1452 N N . MET A 1 182 ? 12.747 -15.601 3.788 1.00 93.69 182 MET A N 1
ATOM 1453 C CA . MET A 1 182 ? 12.514 -14.283 3.186 1.00 93.69 182 MET A CA 1
ATOM 1454 C C . MET A 1 182 ? 12.945 -13.121 4.087 1.00 93.69 182 MET A C 1
ATOM 1456 O O . MET A 1 182 ? 13.130 -12.007 3.588 1.00 93.69 182 MET A O 1
ATOM 1460 N N . GLY A 1 183 ? 13.127 -13.385 5.380 1.00 92.62 183 GLY A N 1
ATOM 1461 C CA . GLY A 1 183 ? 13.795 -12.492 6.314 1.00 92.62 183 GLY A CA 1
ATOM 1462 C C . GLY A 1 183 ? 15.285 -12.350 6.003 1.00 92.62 183 GLY A C 1
ATOM 1463 O O . GLY A 1 183 ? 15.922 -13.234 5.412 1.00 92.62 183 GLY A O 1
ATOM 1464 N N . THR A 1 184 ? 15.817 -11.192 6.364 1.00 91.62 184 THR A N 1
ATOM 1465 C CA . THR A 1 184 ? 17.224 -10.796 6.216 1.00 91.62 184 THR A CA 1
ATOM 1466 C C . THR A 1 184 ? 17.915 -10.630 7.563 1.00 91.62 184 THR A C 1
ATOM 1468 O O . THR A 1 184 ? 19.123 -10.435 7.566 1.00 91.62 184 THR A O 1
ATOM 1471 N N . GLU A 1 185 ? 17.174 -10.701 8.680 1.00 84.56 185 GLU A N 1
ATOM 1472 C CA . GLU A 1 185 ? 17.619 -10.417 10.062 1.00 84.56 185 GLU A CA 1
ATOM 1473 C C . GLU A 1 185 ? 18.084 -8.969 10.298 1.00 84.56 185 GLU A C 1
ATOM 1475 O O . GLU A 1 185 ? 18.033 -8.473 11.420 1.00 84.56 185 GLU A O 1
ATOM 1480 N N . THR A 1 186 ? 18.455 -8.259 9.235 1.00 90.56 186 THR A N 1
ATOM 1481 C CA . THR A 1 186 ? 18.849 -6.857 9.227 1.00 90.56 186 THR A CA 1
ATOM 1482 C C . THR A 1 186 ? 17.816 -6.004 8.490 1.00 90.56 186 THR A C 1
ATOM 1484 O O . THR A 1 186 ? 17.235 -6.420 7.485 1.00 90.56 186 THR A O 1
ATOM 1487 N N . SER A 1 187 ? 17.574 -4.793 8.992 1.00 92.12 187 SER A N 1
ATOM 1488 C CA . SER A 1 187 ? 16.620 -3.830 8.422 1.00 92.12 187 SER A CA 1
ATOM 1489 C C . SER A 1 187 ? 17.200 -2.984 7.283 1.00 92.12 187 SER A C 1
ATOM 1491 O O . SER A 1 187 ? 16.522 -2.099 6.785 1.00 92.12 187 SER A O 1
ATOM 1493 N N . ASP A 1 188 ? 18.444 -3.220 6.868 1.00 94.50 188 ASP A N 1
ATOM 1494 C CA . ASP A 1 188 ? 19.082 -2.549 5.727 1.00 94.50 188 ASP A CA 1
ATOM 1495 C C . ASP A 1 188 ? 18.820 -3.274 4.398 1.00 94.50 188 ASP A C 1
ATOM 1497 O O . ASP A 1 188 ? 19.088 -2.729 3.329 1.00 94.50 188 ASP A O 1
ATOM 1501 N N . LYS A 1 189 ? 18.304 -4.509 4.455 1.00 96.19 189 LYS A N 1
ATOM 1502 C CA . LYS A 1 189 ? 18.110 -5.396 3.305 1.00 96.19 189 LYS A CA 1
ATOM 1503 C C . LYS A 1 189 ? 16.700 -5.948 3.254 1.00 96.19 189 LYS A C 1
ATOM 1505 O O . LYS A 1 189 ? 16.079 -6.229 4.273 1.00 96.19 189 LYS A O 1
ATOM 1510 N N . LEU A 1 190 ? 16.218 -6.170 2.039 1.00 97.31 190 LEU A N 1
ATOM 1511 C CA . LEU A 1 190 ? 14.901 -6.726 1.764 1.00 97.31 190 LEU A CA 1
ATOM 1512 C C . LEU A 1 190 ? 14.987 -7.716 0.602 1.00 97.31 190 LEU A C 1
ATOM 1514 O O . LEU A 1 190 ? 15.639 -7.457 -0.404 1.00 97.31 190 LEU A O 1
ATOM 1518 N N . LYS A 1 191 ? 14.288 -8.852 0.711 1.00 97.62 191 LYS A N 1
ATOM 1519 C CA . LYS A 1 191 ? 14.167 -9.835 -0.382 1.00 97.62 191 LYS A CA 1
ATOM 1520 C C . LYS A 1 191 ? 12.855 -9.671 -1.160 1.00 97.62 191 LYS A C 1
ATOM 1522 O O . LYS A 1 191 ? 11.766 -9.833 -0.600 1.00 97.62 191 LYS A O 1
ATOM 1527 N N . ILE A 1 192 ? 12.938 -9.422 -2.457 1.00 97.50 192 ILE A N 1
ATOM 1528 C CA . ILE A 1 192 ? 11.818 -9.470 -3.404 1.00 97.50 192 ILE A CA 1
ATOM 1529 C C . ILE A 1 192 ? 11.650 -10.922 -3.868 1.00 97.50 192 ILE A C 1
ATOM 1531 O O . ILE A 1 192 ? 12.637 -11.620 -4.090 1.00 97.50 192 ILE A O 1
ATOM 1535 N N . HIS A 1 193 ? 10.406 -11.401 -3.987 1.00 96.38 193 HIS A N 1
ATOM 1536 C CA . HIS A 1 193 ? 10.126 -12.813 -4.297 1.00 96.38 193 HIS A CA 1
ATOM 1537 C C . HIS A 1 193 ? 10.595 -13.190 -5.704 1.00 96.38 193 HIS A C 1
ATOM 1539 O O . HIS A 1 193 ? 11.227 -14.225 -5.895 1.00 96.38 193 HIS A O 1
ATOM 1545 N N . LYS A 1 194 ? 10.285 -12.331 -6.675 1.00 96.62 194 LYS A N 1
ATOM 1546 C CA . LYS A 1 194 ? 10.633 -12.491 -8.082 1.00 96.62 194 LYS A CA 1
ATOM 1547 C C . LYS A 1 194 ? 10.687 -11.137 -8.780 1.00 96.62 194 LYS A C 1
ATOM 1549 O O . LYS A 1 194 ? 9.987 -10.207 -8.382 1.00 96.62 194 LYS A O 1
ATOM 1554 N N . CYS A 1 195 ? 11.506 -11.034 -9.819 1.00 97.25 195 CYS A N 1
ATOM 1555 C CA . CYS A 1 195 ? 11.575 -9.855 -10.668 1.00 97.25 195 CYS A CA 1
ATOM 1556 C C . CYS A 1 195 ? 10.246 -9.646 -11.409 1.00 97.25 195 CYS A C 1
ATOM 1558 O O . CYS A 1 195 ? 9.811 -10.566 -12.101 1.00 97.25 195 CYS A O 1
ATOM 1560 N N . PRO A 1 196 ? 9.670 -8.433 -11.410 1.00 96.06 196 PRO A N 1
ATOM 1561 C CA . PRO A 1 196 ? 8.438 -8.147 -12.158 1.00 96.06 196 PRO A CA 1
ATOM 1562 C C . PRO A 1 196 ? 8.559 -8.234 -13.686 1.00 96.06 196 PRO A C 1
ATOM 1564 O O . PRO A 1 196 ? 7.568 -8.140 -14.412 1.00 96.06 196 PRO A O 1
ATOM 1567 N N . SER A 1 197 ? 9.785 -8.377 -14.193 1.00 95.56 197 SER A N 1
ATOM 1568 C CA . SER A 1 197 ? 10.064 -8.429 -15.627 1.00 95.56 197 SER A CA 1
ATOM 1569 C C . SER A 1 197 ? 10.549 -9.775 -16.153 1.00 95.56 197 SER A C 1
ATOM 1571 O O . SER A 1 197 ? 10.291 -10.067 -17.316 1.00 95.56 197 SER A O 1
ATOM 1573 N N . CYS A 1 198 ? 11.282 -10.561 -15.361 1.00 96.31 198 CYS A N 1
ATOM 1574 C CA . CYS A 1 198 ? 11.810 -11.861 -15.799 1.00 96.31 198 CYS A CA 1
ATOM 1575 C C . CYS A 1 198 ? 11.439 -13.027 -14.876 1.00 96.31 198 CYS A C 1
ATOM 1577 O O . CYS A 1 198 ? 11.926 -14.132 -15.092 1.00 96.31 198 CYS A O 1
ATOM 1579 N N . ASP A 1 199 ? 10.644 -12.776 -13.830 1.00 96.75 199 ASP A N 1
ATOM 1580 C CA . ASP A 1 199 ? 10.186 -13.749 -12.830 1.00 96.75 199 ASP A CA 1
ATOM 1581 C C . ASP A 1 199 ? 11.294 -14.499 -12.058 1.00 96.75 199 ASP A C 1
ATOM 1583 O O . ASP A 1 199 ? 10.999 -15.363 -11.234 1.00 96.75 199 ASP A O 1
ATOM 1587 N N . GLN A 1 200 ? 12.570 -14.142 -12.242 1.00 97.00 200 GLN A N 1
ATOM 1588 C CA . GLN A 1 200 ? 13.684 -14.723 -11.485 1.00 97.00 200 GLN A CA 1
ATOM 1589 C C . GLN A 1 200 ? 13.783 -14.109 -10.085 1.00 97.00 200 GLN A C 1
ATOM 1591 O O . GLN A 1 200 ? 13.575 -12.907 -9.905 1.00 97.00 200 GLN A O 1
ATOM 1596 N N . GLY A 1 201 ? 14.120 -14.923 -9.088 1.00 92.94 201 GLY A N 1
ATOM 1597 C CA . GLY A 1 201 ? 14.302 -14.485 -7.709 1.00 92.94 201 GLY A CA 1
ATOM 1598 C C . GLY A 1 201 ? 14.644 -15.640 -6.763 1.00 92.94 201 GLY A C 1
ATOM 1599 O O . GLY A 1 201 ? 14.757 -16.784 -7.212 1.00 92.94 201 GLY A O 1
ATOM 1600 N N . PRO A 1 202 ? 14.809 -15.358 -5.460 1.00 95.56 202 PRO A N 1
ATOM 1601 C CA . PRO A 1 202 ? 14.626 -14.051 -4.820 1.00 95.56 202 PRO A CA 1
ATOM 1602 C C . PRO A 1 202 ? 15.733 -13.041 -5.165 1.00 95.56 202 PRO A C 1
ATOM 1604 O O . PRO A 1 202 ? 16.862 -13.420 -5.463 1.00 95.56 202 PRO A O 1
ATOM 1607 N N . ILE A 1 203 ? 15.412 -11.746 -5.103 1.00 96.81 203 ILE A N 1
ATOM 1608 C CA . ILE A 1 203 ? 16.358 -10.638 -5.335 1.00 96.81 203 ILE A CA 1
ATOM 1609 C C . ILE A 1 203 ? 16.510 -9.854 -4.039 1.00 96.81 203 ILE A C 1
ATOM 1611 O O . ILE A 1 203 ? 15.509 -9.436 -3.462 1.00 96.81 203 ILE A O 1
ATOM 1615 N N . THR A 1 204 ? 17.740 -9.639 -3.587 1.00 97.12 204 THR A N 1
ATOM 1616 C CA . THR A 1 204 ? 18.014 -8.787 -2.424 1.00 97.12 204 THR A CA 1
ATOM 1617 C C . THR A 1 204 ? 18.226 -7.349 -2.881 1.00 97.12 204 THR A C 1
ATOM 1619 O O . THR A 1 204 ? 19.008 -7.112 -3.798 1.00 97.12 204 THR A O 1
ATOM 1622 N N . VAL A 1 205 ? 17.542 -6.415 -2.229 1.00 97.44 205 VAL A N 1
ATOM 1623 C CA . VAL A 1 205 ? 17.704 -4.967 -2.389 1.00 97.44 205 VAL A CA 1
ATOM 1624 C C . VAL A 1 205 ? 18.058 -4.330 -1.046 1.00 97.44 205 VAL A C 1
ATOM 1626 O O . VAL A 1 205 ? 17.756 -4.896 0.006 1.00 97.44 205 VAL A O 1
ATOM 1629 N N . GLU A 1 206 ? 18.693 -3.166 -1.084 1.00 96.69 206 GLU A N 1
ATOM 1630 C CA . GLU A 1 206 ? 19.150 -2.400 0.082 1.00 96.69 206 GLU A CA 1
ATOM 1631 C C . GLU A 1 206 ? 18.308 -1.134 0.291 1.00 96.69 206 GLU A C 1
ATOM 1633 O O . GLU A 1 206 ? 17.750 -0.596 -0.671 1.00 96.69 206 GLU A O 1
ATOM 1638 N N . ASP A 1 207 ? 18.203 -0.638 1.527 1.00 95.31 207 ASP A N 1
ATOM 1639 C CA . ASP A 1 207 ? 17.469 0.599 1.835 1.00 95.31 207 ASP A CA 1
ATOM 1640 C C . ASP A 1 207 ? 18.308 1.841 1.505 1.00 95.31 207 ASP A C 1
ATOM 1642 O O . ASP A 1 207 ? 18.754 2.593 2.369 1.00 95.31 207 ASP A O 1
ATOM 1646 N N . VAL A 1 208 ? 18.556 2.041 0.213 1.00 94.38 208 VAL A N 1
ATOM 1647 C CA . VAL A 1 208 ? 19.367 3.140 -0.323 1.00 94.38 208 VAL A CA 1
ATOM 1648 C C . VAL A 1 208 ? 18.548 4.004 -1.282 1.00 94.38 208 VAL A C 1
ATOM 1650 O O . VAL A 1 208 ? 17.605 3.514 -1.907 1.00 94.38 208 VAL A O 1
ATOM 1653 N N . PRO A 1 209 ? 18.843 5.307 -1.415 1.00 91.31 209 PRO A N 1
ATOM 1654 C CA . PRO A 1 209 ? 18.114 6.182 -2.336 1.00 91.31 209 PRO A CA 1
ATOM 1655 C C . PRO A 1 209 ? 18.390 5.866 -3.813 1.00 91.31 209 PRO A C 1
ATOM 1657 O O . PRO A 1 209 ? 17.648 6.306 -4.687 1.00 91.31 209 PRO A O 1
ATOM 1660 N N . THR A 1 210 ? 19.470 5.145 -4.111 1.00 94.06 210 THR A N 1
ATOM 1661 C CA . THR A 1 210 ? 19.873 4.813 -5.477 1.00 94.06 210 THR A CA 1
ATOM 1662 C C . THR A 1 210 ? 18.997 3.717 -6.071 1.00 94.06 210 THR A C 1
ATOM 1664 O O . THR A 1 210 ? 18.741 2.705 -5.418 1.00 94.06 210 THR A O 1
ATOM 1667 N N . GLN A 1 211 ? 18.605 3.891 -7.336 1.00 95.75 211 GLN A N 1
ATOM 1668 C CA . GLN A 1 211 ? 17.859 2.886 -8.091 1.00 95.75 211 GLN A CA 1
ATOM 1669 C C . GLN A 1 211 ? 18.628 1.562 -8.161 1.00 95.75 211 GLN A C 1
ATOM 1671 O O . GLN A 1 211 ? 19.831 1.542 -8.425 1.00 95.75 211 GLN A O 1
ATOM 1676 N N . GLN A 1 212 ? 17.912 0.459 -7.956 1.00 97.19 212 GLN A N 1
ATOM 1677 C CA . GLN A 1 212 ? 18.459 -0.894 -7.991 1.00 97.19 212 GLN A CA 1
ATOM 1678 C C . GLN A 1 212 ? 17.900 -1.678 -9.180 1.00 97.19 212 GLN A C 1
ATOM 1680 O O . GLN A 1 212 ? 16.816 -1.382 -9.694 1.00 97.19 212 GLN A O 1
ATOM 1685 N N . TYR A 1 213 ? 18.657 -2.681 -9.623 1.00 97.88 213 TYR A N 1
ATOM 1686 C CA . TYR A 1 213 ? 18.374 -3.442 -10.838 1.00 97.88 213 TYR A CA 1
ATOM 1687 C C . TYR A 1 213 ? 18.392 -4.942 -10.563 1.00 97.88 213 TYR A C 1
ATOM 1689 O O . TYR A 1 213 ? 19.155 -5.444 -9.739 1.00 97.88 213 TYR A O 1
ATOM 1697 N N . CYS A 1 214 ? 17.546 -5.675 -11.279 1.00 97.69 214 CYS A N 1
ATOM 1698 C CA . CYS A 1 214 ? 17.524 -7.126 -11.236 1.00 97.69 214 CYS A CA 1
ATOM 1699 C C . CYS A 1 214 ? 18.853 -7.696 -11.770 1.00 97.69 214 CYS A C 1
ATOM 1701 O O . CYS A 1 214 ? 19.205 -7.397 -12.913 1.00 97.69 214 CYS A O 1
ATOM 1703 N N . PRO A 1 215 ? 19.536 -8.601 -11.043 1.00 97.44 215 PRO A N 1
ATOM 1704 C CA . PRO A 1 215 ? 20.809 -9.178 -11.488 1.00 97.44 215 PRO A CA 1
ATOM 1705 C C . PRO A 1 215 ? 20.681 -10.086 -12.723 1.00 97.44 215 PRO A C 1
ATOM 1707 O O . PRO A 1 215 ? 21.682 -10.429 -13.341 1.00 97.44 215 PRO A O 1
ATOM 1710 N N . HIS A 1 216 ? 19.459 -10.481 -13.093 1.00 97.12 216 HIS A N 1
ATOM 1711 C CA . HIS A 1 216 ? 19.205 -11.416 -14.191 1.00 97.12 216 HIS A CA 1
ATOM 1712 C C . HIS A 1 216 ? 18.815 -10.736 -15.507 1.00 97.12 216 HIS A C 1
ATOM 1714 O O . HIS A 1 216 ? 19.153 -11.235 -16.575 1.00 97.12 216 HIS A O 1
ATOM 1720 N N . CYS A 1 217 ? 18.072 -9.626 -15.448 1.00 96.94 217 CYS A N 1
ATOM 1721 C CA . CYS A 1 217 ? 17.577 -8.931 -16.643 1.00 96.94 217 CYS A CA 1
ATOM 1722 C C . CYS A 1 217 ? 17.930 -7.441 -16.696 1.00 96.94 217 CYS A C 1
ATOM 1724 O O . CYS A 1 217 ? 17.553 -6.768 -17.651 1.00 96.94 217 CYS A O 1
ATOM 1726 N N . ASN A 1 218 ? 18.624 -6.923 -15.677 1.00 96.94 218 ASN A N 1
ATOM 1727 C CA . ASN A 1 218 ? 19.055 -5.531 -15.564 1.00 96.94 218 ASN A CA 1
ATOM 1728 C C . ASN A 1 218 ? 17.924 -4.485 -15.636 1.00 96.94 218 ASN A C 1
ATOM 1730 O O . ASN A 1 218 ? 18.176 -3.311 -15.888 1.00 96.94 218 ASN A O 1
ATOM 1734 N N . LYS A 1 219 ? 16.670 -4.894 -15.417 1.00 96.56 219 LYS A N 1
ATOM 1735 C CA . LYS A 1 219 ? 15.537 -3.972 -15.273 1.00 96.56 219 LYS A CA 1
ATOM 1736 C C . LYS A 1 219 ? 15.392 -3.499 -13.835 1.00 96.56 219 LYS A C 1
ATOM 1738 O O . LYS A 1 219 ? 15.787 -4.204 -12.906 1.00 96.56 219 LYS A O 1
ATOM 1743 N N . GLU A 1 220 ? 14.806 -2.320 -13.674 1.00 97.06 220 GLU A N 1
ATOM 1744 C CA . GLU A 1 220 ? 14.569 -1.690 -12.378 1.00 97.06 220 GLU A CA 1
ATOM 1745 C C . GLU A 1 220 ? 13.737 -2.586 -11.453 1.00 97.06 220 GLU A C 1
ATOM 1747 O O . GLU A 1 220 ? 12.735 -3.194 -11.855 1.00 97.06 220 GLU A O 1
ATOM 1752 N N . VAL A 1 221 ? 14.171 -2.660 -10.198 1.00 97.81 221 VAL A N 1
ATOM 1753 C CA . VAL A 1 221 ? 13.454 -3.306 -9.100 1.00 97.81 221 VAL A CA 1
ATOM 1754 C C . VAL A 1 221 ? 13.336 -2.333 -7.943 1.00 97.81 221 VAL A C 1
ATOM 1756 O O . VAL A 1 221 ? 14.245 -1.548 -7.675 1.00 97.81 221 VAL A O 1
ATOM 1759 N N . TYR A 1 222 ? 12.206 -2.406 -7.259 1.00 97.69 222 TYR A N 1
ATOM 1760 C CA . TYR A 1 222 ? 11.838 -1.488 -6.196 1.00 97.69 222 TYR A CA 1
ATOM 1761 C C . TYR A 1 222 ? 11.556 -2.280 -4.917 1.00 97.69 222 TYR A C 1
ATOM 1763 O O . TYR A 1 222 ? 10.946 -3.349 -5.000 1.00 97.69 222 TYR A O 1
ATOM 1771 N N . PRO A 1 223 ? 11.940 -1.793 -3.724 1.00 97.38 223 PRO A N 1
ATOM 1772 C CA . PRO A 1 223 ? 11.545 -2.408 -2.455 1.00 97.38 223 PRO A CA 1
ATOM 1773 C C . PRO A 1 223 ? 10.046 -2.735 -2.360 1.00 97.38 223 PRO A C 1
ATOM 1775 O O . PRO A 1 223 ? 9.680 -3.821 -1.900 1.00 97.38 223 PRO A O 1
ATOM 1778 N N . GLY A 1 224 ? 9.181 -1.857 -2.885 1.00 96.19 224 GLY A N 1
ATOM 1779 C CA . GLY A 1 224 ? 7.733 -2.087 -2.980 1.00 96.19 224 GLY A CA 1
ATOM 1780 C C . GLY A 1 224 ? 7.312 -3.344 -3.763 1.00 96.19 224 GLY A C 1
ATOM 1781 O O . GLY A 1 224 ? 6.250 -3.905 -3.491 1.00 96.19 224 GLY A O 1
ATOM 1782 N N . ASP A 1 225 ? 8.152 -3.870 -4.665 1.00 97.44 225 ASP A N 1
ATOM 1783 C CA . ASP A 1 225 ? 7.856 -5.080 -5.452 1.00 97.44 225 ASP A CA 1
ATOM 1784 C C . ASP A 1 225 ? 7.658 -6.325 -4.575 1.00 97.44 225 ASP A C 1
ATOM 1786 O O . ASP A 1 225 ? 7.031 -7.301 -4.998 1.00 97.44 225 ASP A O 1
ATOM 1790 N N . CYS A 1 226 ? 8.161 -6.303 -3.336 1.00 96.31 226 CYS A N 1
ATOM 1791 C CA . CYS A 1 226 ? 7.989 -7.394 -2.384 1.00 96.31 226 CYS A CA 1
ATOM 1792 C C . CYS A 1 226 ? 6.541 -7.586 -1.913 1.00 96.31 226 CYS A C 1
ATOM 1794 O O . CYS A 1 226 ? 6.208 -8.686 -1.470 1.00 96.31 226 CYS A O 1
ATOM 1796 N N . LEU A 1 227 ? 5.696 -6.555 -2.042 1.00 95.69 227 LEU A N 1
ATOM 1797 C CA . LEU A 1 227 ? 4.268 -6.610 -1.724 1.00 95.69 227 LEU A CA 1
ATOM 1798 C C . LEU A 1 227 ? 3.443 -7.249 -2.845 1.00 95.69 227 LEU A C 1
ATOM 1800 O O . LEU A 1 227 ? 2.278 -7.567 -2.634 1.00 95.69 227 LEU A O 1
ATOM 1804 N N . ARG A 1 228 ? 4.032 -7.440 -4.036 1.00 95.19 228 ARG A N 1
ATOM 1805 C CA . ARG A 1 228 ? 3.407 -8.090 -5.204 1.00 95.19 228 ARG A CA 1
ATOM 1806 C C . ARG A 1 228 ? 2.105 -7.442 -5.693 1.00 95.19 228 ARG A C 1
ATOM 1808 O O . ARG A 1 228 ? 1.415 -8.019 -6.524 1.00 95.19 228 ARG A O 1
ATOM 1815 N N . LEU A 1 229 ? 1.816 -6.213 -5.264 1.00 95.25 229 LEU A N 1
ATOM 1816 C CA . LEU A 1 229 ? 0.666 -5.426 -5.724 1.00 95.25 229 LEU A CA 1
ATOM 1817 C C . LEU A 1 229 ? 0.676 -5.222 -7.247 1.00 95.25 229 LEU A C 1
ATOM 1819 O O . LEU A 1 229 ? -0.370 -5.219 -7.886 1.00 95.25 229 LEU A O 1
ATOM 1823 N N . TRP A 1 230 ? 1.870 -5.118 -7.837 1.00 94.94 230 TRP A N 1
ATOM 1824 C CA . TRP A 1 230 ? 2.073 -4.954 -9.277 1.00 94.94 230 TRP A CA 1
ATOM 1825 C C . TRP A 1 230 ? 1.551 -6.125 -10.122 1.00 94.94 230 TRP A C 1
ATOM 1827 O O . TRP A 1 230 ? 1.353 -5.954 -11.321 1.00 94.94 230 TRP A O 1
ATOM 1837 N N . GLU A 1 231 ? 1.348 -7.311 -9.537 1.00 95.38 231 GLU A N 1
ATOM 1838 C CA . GLU A 1 231 ? 0.867 -8.492 -10.269 1.00 95.38 231 GLU A CA 1
ATOM 1839 C C . GLU A 1 231 ? -0.595 -8.359 -10.703 1.00 95.38 231 GLU A C 1
ATOM 1841 O O . GLU A 1 231 ? -1.014 -9.002 -11.660 1.00 95.38 231 GLU A O 1
ATOM 1846 N N . GLU A 1 232 ? -1.359 -7.515 -10.014 1.00 93.62 232 GLU A N 1
ATOM 1847 C CA . GLU A 1 232 ? -2.778 -7.273 -10.280 1.00 93.62 232 GLU A CA 1
ATOM 1848 C C . GLU A 1 232 ? -3.020 -5.966 -11.054 1.00 93.62 232 GLU A C 1
ATOM 1850 O O . GLU A 1 232 ? -4.166 -5.628 -11.353 1.00 93.62 232 GLU A O 1
ATOM 1855 N N . VAL A 1 233 ? -1.953 -5.234 -11.396 1.00 93.94 233 VAL A N 1
ATOM 1856 C CA . VAL A 1 233 ? -2.034 -3.977 -12.149 1.00 93.94 233 VAL A CA 1
ATOM 1857 C C . VAL A 1 233 ? -2.168 -4.264 -13.644 1.00 93.94 233 VAL A C 1
ATOM 1859 O O . VAL A 1 233 ? -1.332 -4.941 -14.243 1.00 93.94 233 VAL A O 1
ATOM 1862 N N . ASN A 1 234 ? -3.202 -3.691 -14.253 1.00 92.62 234 ASN A N 1
ATOM 1863 C CA . ASN A 1 234 ? -3.502 -3.751 -15.680 1.00 92.62 234 ASN A CA 1
ATOM 1864 C C . ASN A 1 234 ? -3.258 -2.403 -16.365 1.00 92.62 234 ASN A C 1
ATOM 1866 O O . ASN A 1 234 ? -3.519 -1.353 -15.788 1.00 92.62 234 ASN A O 1
ATOM 1870 N N . ASP A 1 235 ? -2.841 -2.417 -17.631 1.00 91.12 235 ASP A N 1
ATOM 1871 C CA . ASP A 1 235 ? -2.516 -1.171 -18.340 1.00 91.12 235 ASP A CA 1
ATOM 1872 C C . ASP A 1 235 ? -3.742 -0.388 -18.830 1.00 91.12 235 ASP A C 1
ATOM 1874 O O . ASP A 1 235 ? -3.737 0.843 -18.862 1.00 91.12 235 ASP A O 1
ATOM 1878 N N . PHE A 1 236 ? -4.810 -1.088 -19.211 1.00 87.69 236 PHE A N 1
ATOM 1879 C CA . PHE A 1 236 ? -5.964 -0.482 -19.892 1.00 87.69 236 PHE A CA 1
ATOM 1880 C C . PHE A 1 236 ? -7.275 -0.599 -19.110 1.00 87.69 236 PHE A C 1
ATOM 1882 O O . PHE A 1 236 ? -8.312 -0.128 -19.575 1.00 87.69 236 PHE A O 1
ATOM 1889 N N . GLN A 1 237 ? -7.251 -1.247 -17.945 1.00 88.38 237 GLN A N 1
ATOM 1890 C CA . GLN A 1 237 ? -8.431 -1.506 -17.124 1.00 88.38 237 GLN A CA 1
ATOM 1891 C C . GLN A 1 237 ? -8.313 -0.818 -15.768 1.00 88.38 237 GLN A C 1
ATOM 1893 O O . GLN A 1 237 ? -7.230 -0.431 -15.346 1.00 88.38 237 GLN A O 1
ATOM 1898 N N . SER A 1 238 ? -9.453 -0.667 -15.095 1.00 89.12 238 SER A N 1
ATOM 1899 C CA . SER A 1 238 ? -9.494 -0.168 -13.723 1.00 89.12 238 SER A CA 1
ATOM 1900 C C . SER A 1 238 ? -8.656 -1.051 -12.801 1.00 89.12 238 SER A C 1
ATOM 1902 O O . SER A 1 238 ? -8.810 -2.272 -12.801 1.00 89.12 238 SER A O 1
ATOM 1904 N N . ASN A 1 239 ? -7.828 -0.418 -11.975 1.00 92.44 239 ASN A N 1
ATOM 1905 C CA . ASN A 1 239 ? -7.019 -1.077 -10.956 1.00 92.44 239 ASN A CA 1
ATOM 1906 C C . ASN A 1 239 ? -7.561 -0.851 -9.536 1.00 92.44 239 ASN A C 1
ATOM 1908 O O . ASN A 1 239 ? -6.808 -0.917 -8.566 1.00 92.44 239 ASN A O 1
ATOM 1912 N N . GLN A 1 240 ? -8.878 -0.648 -9.386 1.00 89.56 240 GLN A N 1
ATOM 1913 C CA . GLN A 1 240 ? -9.545 -0.529 -8.078 1.00 89.56 240 GLN A CA 1
ATOM 1914 C C . GLN A 1 240 ? -9.223 -1.676 -7.112 1.00 89.56 240 GLN A C 1
ATOM 1916 O O . GLN A 1 240 ? -9.106 -1.443 -5.911 1.00 89.56 240 GLN A O 1
ATOM 1921 N N . VAL A 1 241 ? -9.029 -2.897 -7.620 1.00 88.56 241 VAL A N 1
ATOM 1922 C CA . VAL A 1 241 ? -8.650 -4.053 -6.791 1.00 88.56 241 VAL A CA 1
ATOM 1923 C C . VAL A 1 241 ? -7.314 -3.804 -6.091 1.00 88.56 241 VAL A C 1
ATOM 1925 O O . VAL A 1 241 ? -7.232 -3.951 -4.874 1.00 88.56 241 VAL A O 1
ATOM 1928 N N . VAL A 1 242 ? -6.298 -3.349 -6.827 1.00 90.50 242 VAL A N 1
ATOM 1929 C CA . VAL A 1 242 ? -4.977 -3.029 -6.264 1.00 90.50 242 VAL A CA 1
ATOM 1930 C C . VAL A 1 242 ? -5.080 -1.864 -5.286 1.00 90.50 242 VAL A C 1
ATOM 1932 O O . VAL A 1 242 ? -4.558 -1.946 -4.178 1.00 90.50 242 VAL A O 1
ATOM 1935 N N . ILE A 1 243 ? -5.831 -0.822 -5.659 1.00 88.94 243 ILE A N 1
ATOM 1936 C CA . ILE A 1 243 ? -6.083 0.354 -4.815 1.00 88.94 243 ILE A CA 1
ATOM 1937 C C . ILE A 1 243 ? -6.725 -0.052 -3.475 1.00 88.94 243 ILE A C 1
ATOM 1939 O O . ILE A 1 243 ? -6.441 0.551 -2.449 1.00 88.94 243 ILE A O 1
ATOM 1943 N N . SER A 1 244 ? -7.588 -1.072 -3.456 1.00 86.38 244 SER A N 1
ATOM 1944 C CA . SER A 1 244 ? -8.258 -1.555 -2.237 1.00 86.38 244 SER A CA 1
ATOM 1945 C C . SER A 1 244 ? -7.396 -2.401 -1.300 1.00 86.38 244 SER A C 1
ATOM 1947 O O . SER A 1 244 ? -7.821 -2.678 -0.182 1.00 86.38 244 SER A O 1
ATOM 1949 N N . ARG A 1 245 ? -6.208 -2.822 -1.746 1.00 84.56 245 ARG A N 1
ATOM 1950 C CA . ARG A 1 245 ? -5.274 -3.655 -0.970 1.00 84.56 245 ARG A CA 1
ATOM 1951 C C . ARG A 1 245 ? -4.079 -2.880 -0.411 1.00 84.56 245 ARG A C 1
ATOM 1953 O O . ARG A 1 245 ? -3.251 -3.479 0.272 1.00 84.56 245 ARG A O 1
ATOM 1960 N N . MET A 1 246 ? -3.978 -1.597 -0.748 1.00 78.69 246 MET A N 1
ATOM 1961 C CA . MET A 1 246 ? -2.978 -0.655 -0.244 1.00 78.69 246 MET A CA 1
A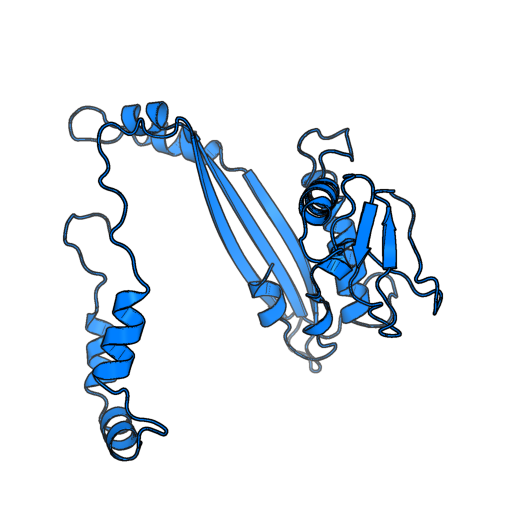TOM 1962 C C . MET A 1 246 ? -3.473 0.035 1.021 1.00 78.69 246 MET A C 1
ATOM 1964 O O . MET A 1 246 ? -2.644 0.182 1.943 1.00 78.69 246 MET A O 1
#

Secondary structure (DSSP, 8-state):
--STT-----HHHHHHHH-HHHHHHHHH---SSPPPHHHHHHHHTTPPPPPP-SSPPPPSEEEEEEEEEEEEESSS-SSPPEEEEEEEEEEEEEHHHHHTTEETTEE-HHHHHHHHHTEEEEEEEEEEES--STT-SSHHHHHHHHHHHHHHSGGG-SSTT-GGGSHHHHHHHHHHT-TTTT--SSTTEEEESS-TTT----EEEES-SS-EE-TTT--EE-GGGGG-GGGG--SSS--HHHHTT-

Sequence (246 aa):
MPYQGEFANKASHVDFLNNPDIKRMLEECTYLKPPTDEEAQNLASQFIDPPALVDQQLPEFIIAIDGSNYEVNIDDKLPSTKFGFIKVGVVLIKLTEFGDLKVGKFVDPFRVAALKDKNTSLTFFIPSANINWKDQGNVRDSFRALFDQQLYDERTRFIPNDPSTSLRSTLFTLASLRPRGMGTETSDKLKIHKCPSCDQGPITVEDVPTQQYCPHCNKEVYPGDCLRLWEEVNDFQSNQVVISRM

Foldseek 3Di:
DPDDPDDDPCVVVVCVVPPVVNVVVVVVDDDPDDDDPVNVVVVVVVDDDDPPPDPDDDDQKDKDKDKDKDKDFPDPDPLTWIKMKMKIKIFIDGVVLVVVQDDDPDGDVVSVVVSVVRIDMDMDMAGFAQDDDPPLPFRLSRRQVRVLCSQQDLSQAPDSPDSCRGNLLVLLVVQLPDPDPQHPVDSQKGWACADPPPRDDRDIDGPDPDWDADPPPRHTDGSCNNVVLSVQGDHRDGSVVSRVVD